Protein AF-W7UFN0-F1 (afdb_monomer_lite)

Organism: NCBI:txid1341157

Sequence (286 aa):
MKDNILENALSIIDKNIRLDHKEITRKIYAETNYCDQDYNKFLAVISSGDLTLKDYIRKRRLYLAADELINNPDKSIVDISSEFGYSEQTAFTRAIKREFNKTPTEIRKNQKPVPDVRKILENHLANKSRLDSILDRFESDNLSNTDWDYFETFIHATDEYGFDTSTCCLISELSERLSVPFAHLLERCFDMMIDYNQYSEDYMTEKLDFMEEAGIESEDELKKLCHHYDCKWYELSFGKVQMYRLGIDSPEELTKIWNYYNCKWIMGEPYPITKQMVQDYRKKTK

pLDDT: mean 75.27, std 15.94, range [35.56, 95.88]

Secondary structure (DSSP, 8-state):
-THHHHHHHHHHHHHTTTS-HHHHHHHHHHHH---HHHHHHHHHHHHTT---HHHHHHHHHHHHHHHHHHH-TTS-HHHHHHHTT-S-HHHHHHHHHHHHSS-HHHHHHH-PPPP-HHHHHHHHHHSTTTTHHHHHHHHHS---SSSHHHHHHHHHHHHTS---HHHHHHHHHHHHHHT--HHHHHHHHHHHHHHHHHHHHHHHHHHHHHHHHTT---HHHHHHHHHHTTS-GGG--HHHHHHHHHT---HHHHHHHHHHTT----TTSS-S--HHHHHHHHHH--

Radius of gyration: 34.81 Å; chains: 1; bounding box: 73×60×84 Å

InterPro domains:
  IPR009057 Homedomain-like superfamily [SSF46689] (61-112)
  IPR018060 AraC-like, DNA binding HTH domain [PF12833] (51-109)
  IPR018060 AraC-like, DNA binding HTH domain [PS01124] (7-110)
  IPR018060 AraC-like, DNA binding HTH domain [SM00342] (23-108)
  IPR018062 HTH domain AraC-type, conserved site [PS00041] (61-104)
  IPR050959 Multiple antibiotic resistance protein MarA-like [PTHR47504] (50-133)

Foldseek 3Di:
DVVCLVVVLVVLLLVCLQDDPVVSQVVSCVVRVDGQVRQQVVCCQLVVHPDGPVRLSLLQLLLVLLVCLLPVVVDDCCVSCVSSPHPDSVVNQVSNCVNQVDGSVRSNVVSDRTDHPVVVSVVSVVVPPSVVVVVCVVPVDPPDDDPVCLVVLLVCLCPPLVDDSVRLVVLVVVCVVVVHDSSVSSVVVSVVVVVVVVCVVVVVVVLVVLCVVLVPPDVVLLVVLCVLVVHDSVPDDSVSSVCVVLVHNDPVLVVVLCVVVVDDDDPPDPDPDHNVSSVVCVVVVD

Structure (mmCIF, N/CA/C/O backbone):
data_AF-W7UFN0-F1
#
_entry.id   AF-W7UFN0-F1
#
loop_
_atom_site.group_PDB
_atom_site.id
_atom_site.type_symbol
_atom_site.label_atom_id
_atom_site.label_alt_id
_atom_site.label_comp_id
_atom_site.label_asym_id
_atom_site.label_entity_id
_atom_site.label_seq_id
_atom_site.pdbx_PDB_ins_code
_atom_site.Cartn_x
_atom_site.Cartn_y
_atom_site.Cartn_z
_atom_site.occupancy
_atom_site.B_iso_or_equiv
_atom_site.auth_seq_id
_atom_site.auth_comp_id
_atom_site.auth_asym_id
_atom_site.auth_atom_id
_atom_site.pdbx_PDB_model_num
ATOM 1 N N . MET A 1 1 ? 2.341 16.138 26.009 1.00 36.12 1 MET A N 1
ATOM 2 C CA . MET A 1 1 ? 1.438 16.893 25.106 1.00 36.12 1 MET A CA 1
ATOM 3 C C . MET A 1 1 ? 1.254 16.140 23.786 1.00 36.12 1 MET A C 1
ATOM 5 O O . MET A 1 1 ? 0.116 15.980 23.375 1.00 36.12 1 MET A O 1
ATOM 9 N N . LYS A 1 2 ? 2.341 15.578 23.228 1.00 40.09 2 LYS A N 1
ATOM 10 C CA . LYS A 1 2 ? 2.432 14.657 22.071 1.00 40.09 2 LYS A CA 1
ATOM 11 C C . LYS A 1 2 ? 1.431 13.494 22.024 1.00 40.09 2 LYS A C 1
ATOM 13 O O . LYS A 1 2 ? 0.752 13.333 21.017 1.00 40.09 2 LYS A O 1
ATOM 18 N N . ASP A 1 3 ? 1.258 12.762 23.126 1.00 48.91 3 ASP A N 1
ATOM 19 C CA . ASP A 1 3 ? 0.268 11.672 23.210 1.00 48.91 3 ASP A CA 1
ATOM 20 C C . ASP A 1 3 ? -1.177 12.162 22.997 1.00 48.91 3 ASP A C 1
ATOM 22 O O . ASP A 1 3 ? -2.046 11.378 22.658 1.00 48.91 3 ASP A O 1
ATOM 26 N N . ASN A 1 4 ? -1.460 13.462 23.144 1.00 59.91 4 ASN A N 1
ATOM 27 C CA . ASN A 1 4 ? -2.822 13.993 23.143 1.00 59.91 4 ASN A CA 1
ATOM 28 C C . ASN A 1 4 ? -3.398 14.187 21.726 1.00 59.91 4 ASN A C 1
ATOM 30 O O . ASN A 1 4 ? -4.599 14.052 21.554 1.00 59.91 4 ASN A O 1
ATOM 34 N N . ILE A 1 5 ? -2.598 14.492 20.693 1.00 65.12 5 ILE A N 1
ATOM 35 C CA . ILE A 1 5 ? -3.142 14.848 19.359 1.00 65.12 5 ILE A CA 1
ATOM 36 C C . ILE A 1 5 ? -3.623 13.611 18.598 1.00 65.12 5 ILE A C 1
ATOM 38 O O . ILE A 1 5 ? -4.748 13.594 18.089 1.00 65.12 5 ILE A O 1
ATOM 42 N N . LEU A 1 6 ? -2.784 12.573 18.528 1.00 69.56 6 LEU A N 1
ATOM 43 C CA . LEU A 1 6 ? -3.167 11.319 17.891 1.00 69.56 6 LEU A CA 1
ATOM 44 C C . LEU A 1 6 ? -4.265 10.633 18.705 1.00 69.56 6 LEU A C 1
ATOM 46 O O . LEU A 1 6 ? -5.288 10.283 18.131 1.00 69.56 6 LEU A O 1
ATOM 50 N N . GLU A 1 7 ? -4.134 10.537 20.031 1.00 76.69 7 GLU A N 1
ATOM 51 C CA . GLU A 1 7 ? -5.192 9.975 20.883 1.00 76.69 7 GLU A CA 1
ATOM 52 C C . GLU A 1 7 ? -6.524 10.717 20.734 1.00 76.69 7 GLU A C 1
ATOM 54 O O . GLU A 1 7 ? -7.572 10.072 20.637 1.00 76.69 7 GLU A O 1
ATOM 59 N N . ASN A 1 8 ? -6.505 12.052 20.635 1.00 77.50 8 ASN A N 1
ATOM 60 C CA . ASN A 1 8 ? -7.713 12.830 20.364 1.00 77.50 8 ASN A CA 1
ATOM 61 C C . ASN A 1 8 ? -8.309 12.469 19.003 1.00 77.50 8 ASN A C 1
ATOM 63 O O . ASN A 1 8 ? -9.507 12.210 18.924 1.00 77.50 8 ASN A O 1
ATOM 67 N N . ALA A 1 9 ? -7.497 12.351 17.952 1.00 79.44 9 ALA A N 1
ATOM 68 C CA . ALA A 1 9 ? -7.975 11.935 16.635 1.00 79.44 9 ALA A CA 1
ATOM 69 C C . ALA A 1 9 ? -8.575 10.524 16.644 1.00 79.44 9 ALA A C 1
ATOM 71 O O . ALA A 1 9 ? -9.682 10.317 16.149 1.00 79.44 9 ALA A O 1
ATOM 72 N N . LEU A 1 10 ? -7.887 9.556 17.257 1.00 86.31 10 LEU A N 1
ATOM 73 C CA . LEU A 1 10 ? -8.374 8.181 17.389 1.00 86.31 10 LEU A CA 1
ATOM 74 C C . LEU A 1 10 ? -9.674 8.138 18.210 1.00 86.31 10 LEU A C 1
ATOM 76 O O . LEU A 1 10 ? -10.593 7.391 17.880 1.00 86.31 10 LEU A O 1
ATOM 80 N N . SER A 1 11 ? -9.787 8.971 19.248 1.00 88.56 11 SER A N 1
ATOM 81 C CA . SER A 1 11 ? -11.005 9.144 20.049 1.00 88.56 11 SER A CA 1
ATOM 82 C C . SER A 1 11 ? -12.157 9.745 19.235 1.00 88.56 11 SER A C 1
ATOM 84 O O . SER A 1 11 ? -13.289 9.267 19.326 1.00 88.56 11 SER A O 1
ATOM 86 N N . ILE A 1 12 ? -11.888 10.748 18.392 1.00 88.50 12 ILE A N 1
ATOM 87 C CA . ILE A 1 12 ? -12.877 11.330 17.472 1.00 88.50 12 ILE A CA 1
ATOM 88 C C . ILE A 1 12 ? -13.352 10.271 16.475 1.00 88.50 12 ILE A C 1
ATOM 90 O O . ILE A 1 12 ? -14.559 10.142 16.262 1.00 88.50 12 ILE A O 1
ATOM 94 N N . ILE A 1 13 ? -12.434 9.488 15.904 1.00 91.12 13 ILE A N 1
ATOM 95 C CA . ILE A 1 13 ? -12.763 8.393 14.984 1.00 91.12 13 ILE A CA 1
ATOM 96 C C . ILE A 1 13 ? -13.680 7.384 15.673 1.00 91.12 13 ILE A C 1
ATOM 98 O O . ILE A 1 13 ? -14.734 7.068 15.130 1.00 91.12 13 ILE A O 1
ATOM 102 N N . ASP A 1 14 ? -13.334 6.933 16.879 1.00 91.50 14 ASP A N 1
ATOM 103 C CA . ASP A 1 14 ? -14.127 5.944 17.615 1.00 91.50 14 ASP A CA 1
ATOM 104 C C . ASP A 1 14 ? -15.535 6.462 17.945 1.00 91.50 14 ASP A C 1
ATOM 106 O O . ASP A 1 14 ? -16.524 5.761 17.723 1.00 91.50 14 ASP A O 1
ATOM 110 N N . LYS A 1 15 ? -15.652 7.719 18.394 1.00 92.00 15 LYS A N 1
ATOM 111 C CA . LYS A 1 15 ? -16.947 8.356 18.695 1.00 92.00 15 LYS A CA 1
ATOM 112 C C . LYS A 1 15 ? -17.828 8.540 17.461 1.00 92.00 15 LYS A C 1
ATOM 114 O O . LYS A 1 15 ? -19.051 8.537 17.579 1.00 92.00 15 LYS A O 1
ATOM 119 N N . ASN A 1 16 ? -17.224 8.728 16.291 1.00 92.25 16 ASN A N 1
ATOM 120 C CA . ASN A 1 16 ? -17.926 9.063 15.053 1.00 92.25 16 ASN A CA 1
ATOM 121 C C . ASN A 1 16 ? -17.843 7.941 14.003 1.00 92.25 16 ASN A C 1
ATOM 123 O O . ASN A 1 16 ? -18.152 8.176 12.839 1.00 92.25 16 ASN A O 1
ATOM 127 N N . ILE A 1 17 ? -17.474 6.713 14.387 1.00 92.56 17 ILE A N 1
ATOM 128 C CA . ILE A 1 17 ? -17.130 5.627 13.448 1.00 92.56 17 ILE A CA 1
ATOM 129 C C . ILE A 1 17 ? -18.267 5.232 12.491 1.00 92.56 17 ILE A C 1
ATOM 131 O O . ILE A 1 17 ? -18.020 4.656 11.426 1.00 92.56 17 ILE A O 1
ATOM 135 N N . ARG A 1 18 ? -19.510 5.546 12.878 1.00 89.88 18 ARG A N 1
ATOM 136 C CA . ARG A 1 18 ? -20.746 5.300 12.121 1.00 89.88 18 ARG A CA 1
ATOM 137 C C . ARG A 1 18 ? -21.001 6.333 11.014 1.00 89.88 18 ARG A C 1
ATOM 139 O O . ARG A 1 18 ? -21.823 6.074 10.145 1.00 89.88 18 ARG A O 1
ATOM 146 N N . LEU A 1 19 ? -20.319 7.479 11.040 1.00 89.88 19 LEU A N 1
ATOM 147 C CA . LEU A 1 19 ? -20.428 8.519 10.012 1.00 89.88 19 LEU A CA 1
ATOM 148 C C . LEU A 1 19 ? -19.613 8.163 8.763 1.00 89.88 19 LEU A C 1
ATOM 150 O O . LEU A 1 19 ? -18.762 7.271 8.793 1.00 89.88 19 LEU A O 1
ATOM 154 N N . ASP A 1 20 ? -19.841 8.861 7.651 1.00 84.56 20 ASP A N 1
ATOM 155 C CA . ASP A 1 20 ? -18.982 8.701 6.475 1.00 84.56 20 ASP A CA 1
ATOM 156 C C . ASP A 1 20 ? -17.560 9.213 6.755 1.00 84.56 20 ASP A C 1
ATOM 158 O O . ASP A 1 20 ? -17.344 10.105 7.579 1.00 84.56 20 ASP A O 1
ATOM 162 N N . HIS A 1 21 ? -16.583 8.669 6.028 1.00 81.75 21 HIS A N 1
ATOM 163 C CA . HIS A 1 21 ? -15.187 9.084 6.108 1.00 81.75 21 HIS A CA 1
ATOM 164 C C . HIS A 1 21 ? -15.050 10.609 6.022 1.00 81.75 21 HIS A C 1
ATOM 166 O O . HIS A 1 21 ? -14.425 11.197 6.895 1.00 81.75 21 HIS A O 1
ATOM 172 N N . LYS A 1 22 ? -15.722 11.265 5.063 1.00 79.25 22 LYS A N 1
ATOM 173 C CA . LYS A 1 22 ? -15.644 12.727 4.884 1.00 79.25 22 LYS A CA 1
ATOM 174 C C . LYS A 1 22 ? -16.141 13.536 6.085 1.00 79.25 22 LYS A C 1
ATOM 176 O O . LYS A 1 22 ? -15.731 14.677 6.281 1.00 79.25 22 LYS A O 1
ATOM 181 N N . GLU A 1 23 ? -17.079 13.001 6.856 1.00 83.19 23 GLU A N 1
ATOM 182 C CA . GLU A 1 23 ? -17.608 13.688 8.037 1.00 83.19 23 GLU A CA 1
ATOM 183 C C . GLU A 1 23 ? -16.694 13.501 9.242 1.00 83.19 23 GLU A C 1
ATOM 185 O O . GLU A 1 23 ? -16.465 14.449 9.995 1.00 83.19 23 GLU A O 1
ATOM 190 N N . ILE A 1 24 ? -16.136 12.296 9.394 1.00 86.12 24 ILE A N 1
ATOM 191 C CA . ILE A 1 24 ? -15.126 12.000 10.413 1.00 86.12 24 ILE A CA 1
ATOM 192 C C . ILE A 1 24 ? -13.924 12.925 10.214 1.00 86.12 24 ILE A C 1
ATOM 194 O O . ILE A 1 24 ? -13.480 13.566 11.162 1.00 86.12 24 ILE A O 1
ATOM 198 N N . THR A 1 25 ? -13.450 13.061 8.980 1.00 77.75 25 THR A N 1
ATOM 199 C CA . THR A 1 25 ? -12.272 13.867 8.660 1.00 77.75 25 THR A CA 1
ATOM 200 C C . THR A 1 25 ? -12.490 15.360 8.877 1.00 77.75 25 THR A C 1
ATOM 202 O O . THR A 1 25 ? -11.653 16.030 9.476 1.00 77.75 25 THR A O 1
ATOM 205 N N . ARG A 1 26 ? -13.671 15.881 8.523 1.00 76.88 26 ARG A N 1
ATOM 206 C CA . ARG A 1 26 ? -14.066 17.260 8.864 1.00 76.88 26 ARG A CA 1
ATOM 207 C C . ARG A 1 26 ? -14.080 17.524 10.369 1.00 76.88 26 ARG A C 1
ATOM 209 O O . ARG A 1 26 ? -13.680 18.603 10.791 1.00 76.88 26 ARG A O 1
ATOM 216 N N . LYS A 1 27 ? -14.555 16.569 11.173 1.00 82.88 27 LYS A N 1
ATOM 217 C CA . LYS A 1 27 ? -14.577 16.692 12.641 1.00 82.88 27 LYS A CA 1
ATOM 218 C C . LYS A 1 27 ? -13.176 16.658 13.233 1.00 82.88 27 LYS A C 1
ATOM 220 O O . LYS A 1 27 ? -12.878 17.471 14.097 1.00 82.88 27 LYS A O 1
ATOM 225 N N . ILE A 1 28 ? -12.328 15.761 12.733 1.00 79.06 28 ILE A N 1
ATOM 226 C CA . ILE A 1 28 ? -10.913 15.714 13.103 1.00 79.06 28 ILE A CA 1
ATOM 227 C C . ILE A 1 28 ? -10.272 17.078 12.826 1.00 79.06 28 ILE A C 1
ATOM 229 O O . ILE A 1 28 ? -9.746 17.687 13.749 1.00 79.06 28 ILE A O 1
ATOM 233 N N . TYR A 1 29 ? -10.421 17.607 11.608 1.00 71.06 29 TYR A N 1
ATOM 234 C CA . TYR A 1 29 ? -9.881 18.918 11.247 1.00 71.06 29 TYR A CA 1
ATOM 235 C C . TYR A 1 29 ? -10.396 20.044 12.153 1.00 71.06 29 TYR A C 1
ATOM 237 O O . TYR A 1 29 ? -9.617 20.874 12.604 1.00 71.06 29 TYR A O 1
ATOM 245 N N . ALA A 1 30 ? -11.692 20.061 12.471 1.00 71.88 30 ALA A N 1
ATOM 246 C CA . ALA A 1 30 ? -12.272 21.090 13.332 1.00 71.88 30 ALA A CA 1
ATOM 247 C C . ALA A 1 30 ? -11.735 21.066 14.778 1.00 71.88 30 ALA A C 1
ATOM 249 O O . ALA A 1 30 ? -11.683 22.115 15.416 1.00 71.88 30 ALA A O 1
ATOM 250 N N . GLU A 1 31 ? -11.361 19.895 15.302 1.00 75.25 31 GLU A N 1
ATOM 251 C CA . GLU A 1 31 ? -10.897 19.738 16.689 1.00 75.25 31 GLU A CA 1
ATOM 252 C C . GLU A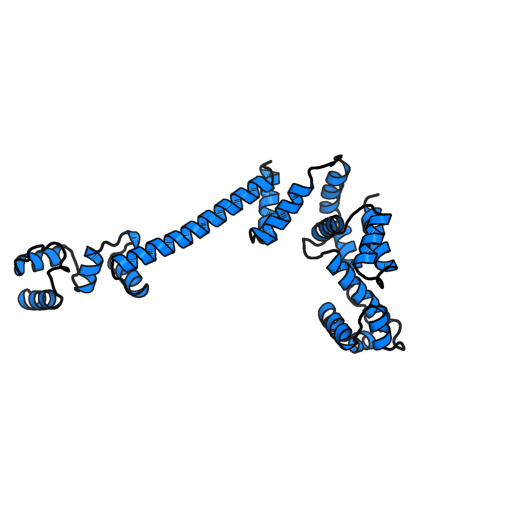 1 31 ? -9.371 19.759 16.828 1.00 75.25 31 GLU A C 1
ATOM 254 O O . GLU A 1 31 ? -8.857 20.199 17.856 1.00 75.25 31 GLU A O 1
ATOM 259 N N . THR A 1 32 ? -8.637 19.287 15.818 1.00 68.50 32 THR A N 1
ATOM 260 C CA . THR A 1 32 ? -7.175 19.146 15.882 1.00 68.50 32 THR A CA 1
ATOM 261 C C . THR A 1 32 ? -6.434 20.110 14.962 1.00 68.50 32 THR A C 1
ATOM 263 O O . THR A 1 32 ? -5.238 20.306 15.148 1.00 68.50 32 THR A O 1
ATOM 266 N N . ASN A 1 33 ? -7.130 20.748 14.013 1.00 62.50 33 ASN A N 1
ATOM 267 C CA . ASN A 1 33 ? -6.572 21.613 12.969 1.00 62.50 33 ASN A CA 1
ATOM 268 C C . ASN A 1 33 ? -5.612 20.896 11.993 1.00 62.50 33 ASN A C 1
ATOM 270 O O . ASN A 1 33 ? -4.878 21.553 11.258 1.00 62.50 33 ASN A O 1
ATOM 274 N N . TYR A 1 34 ? -5.646 19.558 11.959 1.00 62.31 34 TYR A N 1
ATOM 275 C CA . TYR A 1 34 ? -4.872 18.715 11.041 1.00 62.31 34 TYR A CA 1
ATOM 276 C C . TYR A 1 34 ? -5.782 18.069 9.997 1.00 62.31 34 TYR A C 1
ATOM 278 O O . TYR A 1 34 ? -6.891 17.627 10.310 1.00 62.31 34 TYR A O 1
ATOM 286 N N . CYS A 1 35 ? -5.325 18.018 8.747 1.00 61.03 35 CYS A N 1
ATOM 287 C CA . CYS A 1 35 ? -6.093 17.452 7.642 1.00 61.03 35 CYS A CA 1
ATOM 288 C C . CYS A 1 35 ? -5.799 15.955 7.433 1.00 61.03 35 CYS A C 1
ATOM 290 O O . CYS A 1 35 ? -4.908 15.375 8.055 1.00 61.03 35 CYS A O 1
ATOM 292 N N . ASP A 1 36 ? -6.536 15.316 6.521 1.00 61.53 36 ASP A N 1
ATOM 293 C CA . ASP A 1 36 ? -6.380 13.886 6.210 1.00 61.53 36 ASP A CA 1
ATOM 294 C C . ASP A 1 36 ? -4.968 13.514 5.790 1.00 61.53 36 ASP A C 1
ATOM 296 O O . ASP A 1 36 ? -4.475 12.440 6.136 1.00 61.53 36 ASP A O 1
ATOM 300 N N . GLN A 1 37 ? -4.308 14.410 5.060 1.00 56.22 37 GLN A N 1
ATOM 301 C CA . GLN A 1 37 ? -2.949 14.175 4.611 1.00 56.22 37 GLN A CA 1
ATOM 302 C C . GLN A 1 37 ? -1.967 14.202 5.787 1.00 56.22 37 GLN A C 1
ATOM 304 O O . GLN A 1 37 ? -1.078 13.359 5.837 1.00 56.22 37 GLN A O 1
ATOM 309 N N . ASP A 1 38 ? -2.163 15.082 6.772 1.00 59.69 38 ASP A N 1
ATOM 310 C CA . ASP A 1 38 ? -1.321 15.127 7.972 1.00 59.69 38 ASP A CA 1
ATOM 311 C C . ASP A 1 38 ? -1.443 13.830 8.779 1.00 59.69 38 ASP A C 1
ATOM 313 O O . ASP A 1 38 ? -0.440 13.229 9.158 1.00 59.69 38 ASP A O 1
ATOM 317 N N . TYR A 1 39 ? -2.661 13.317 8.961 1.00 63.75 39 TYR A N 1
ATOM 318 C CA . TYR A 1 39 ? -2.869 12.029 9.629 1.00 63.75 39 TYR A CA 1
ATOM 319 C C . TYR A 1 39 ? -2.351 10.835 8.835 1.00 63.75 39 TYR A C 1
ATOM 321 O O . TYR A 1 39 ? -1.840 9.894 9.440 1.00 63.75 39 TYR A O 1
ATOM 329 N N . ASN A 1 40 ? -2.443 10.860 7.504 1.00 64.88 40 ASN A N 1
ATOM 330 C CA . ASN A 1 40 ? -1.814 9.838 6.671 1.00 64.88 40 ASN A CA 1
ATOM 331 C C . ASN A 1 40 ? -0.297 9.806 6.894 1.00 64.88 40 ASN A C 1
ATOM 333 O O . ASN A 1 40 ? 0.250 8.717 7.036 1.00 64.88 40 ASN A O 1
ATOM 337 N N . LYS A 1 41 ? 0.368 10.966 7.012 1.00 59.16 41 LYS A N 1
ATOM 338 C CA . LYS A 1 41 ? 1.803 11.027 7.346 1.00 59.16 41 LYS A CA 1
ATOM 339 C C . LYS A 1 41 ? 2.089 10.418 8.712 1.00 59.16 41 LYS A C 1
ATOM 341 O O . LYS A 1 41 ? 2.966 9.565 8.822 1.00 59.16 41 LYS A O 1
ATOM 346 N N . PHE A 1 42 ? 1.339 10.814 9.745 1.00 63.94 42 PHE A N 1
ATOM 347 C CA . PHE A 1 42 ? 1.521 10.270 11.095 1.00 63.94 42 PHE A CA 1
ATOM 348 C C . PHE A 1 42 ? 1.351 8.748 11.112 1.00 63.94 42 PHE A C 1
ATOM 350 O O . PHE A 1 42 ? 2.203 8.031 11.636 1.00 63.94 42 PHE A O 1
ATOM 357 N N . LEU A 1 43 ? 0.279 8.240 10.502 1.00 64.62 43 LEU A N 1
ATOM 358 C CA . LEU A 1 43 ? 0.002 6.808 10.451 1.00 64.62 43 LEU A CA 1
ATOM 359 C C . LEU A 1 43 ? 1.042 6.053 9.624 1.00 64.62 43 LEU A C 1
ATOM 361 O O . LEU A 1 43 ? 1.466 4.987 10.062 1.00 64.62 43 LEU A O 1
ATOM 365 N N . ALA A 1 44 ? 1.513 6.601 8.503 1.00 61.12 44 ALA A N 1
ATOM 366 C CA . ALA A 1 44 ? 2.580 6.001 7.708 1.00 61.12 44 ALA A CA 1
ATOM 367 C C . ALA A 1 44 ? 3.884 5.883 8.513 1.00 61.12 44 ALA A C 1
ATOM 369 O O . ALA A 1 44 ? 4.495 4.820 8.530 1.00 61.12 44 ALA A O 1
ATOM 370 N N . VAL A 1 45 ? 4.274 6.918 9.262 1.00 54.06 45 VAL A N 1
ATOM 371 C CA . VAL A 1 45 ? 5.474 6.870 10.117 1.00 54.06 45 VAL A CA 1
ATOM 372 C C . VAL A 1 45 ? 5.350 5.795 11.203 1.00 54.06 45 VAL A C 1
ATOM 374 O O . VAL A 1 45 ? 6.292 5.038 11.433 1.00 54.06 45 VAL A O 1
ATOM 377 N N . ILE A 1 46 ? 4.190 5.691 11.856 1.00 59.34 46 ILE A N 1
ATOM 378 C CA . ILE A 1 46 ? 3.980 4.750 12.971 1.00 59.34 46 ILE A CA 1
ATOM 379 C C . ILE A 1 46 ? 3.831 3.304 12.472 1.00 59.34 46 ILE A C 1
ATOM 381 O O . ILE A 1 46 ? 4.289 2.368 13.124 1.00 59.34 46 ILE A O 1
ATOM 385 N N . SER A 1 47 ? 3.196 3.116 11.316 1.00 58.59 47 SER A N 1
ATOM 386 C CA . SER A 1 47 ? 2.919 1.803 10.719 1.00 58.59 47 SER A CA 1
ATOM 387 C C . SER A 1 47 ? 3.948 1.364 9.678 1.00 58.59 47 SER A C 1
ATOM 389 O O . SER A 1 47 ? 3.742 0.352 9.024 1.00 58.59 47 SER A O 1
ATOM 391 N N . SER A 1 48 ? 5.051 2.102 9.511 1.00 54.47 48 SER A N 1
ATOM 392 C CA . SER A 1 48 ? 6.052 1.845 8.460 1.00 54.47 48 SER A CA 1
ATOM 393 C C . SER A 1 48 ? 5.473 1.845 7.032 1.00 54.47 48 SER A C 1
ATOM 395 O O . SER A 1 48 ? 5.957 1.126 6.167 1.00 54.47 48 SER A O 1
ATOM 397 N N . GLY A 1 49 ? 4.447 2.665 6.785 1.00 53.78 49 GLY A N 1
ATOM 398 C CA . GLY A 1 49 ? 3.801 2.850 5.480 1.00 53.78 49 GLY A CA 1
ATOM 399 C C . GLY A 1 49 ? 2.561 1.985 5.240 1.00 53.78 49 GLY A C 1
ATOM 400 O O . GLY A 1 49 ? 1.837 2.222 4.278 1.00 53.78 49 GLY A O 1
ATOM 401 N N . ASP A 1 50 ? 2.256 1.038 6.128 1.00 56.75 50 ASP A N 1
ATOM 402 C CA . ASP A 1 50 ? 1.200 0.040 5.906 1.00 56.75 50 ASP A CA 1
ATOM 403 C C . ASP A 1 50 ? -0.233 0.561 6.123 1.00 56.75 50 ASP A C 1
ATOM 405 O O . ASP A 1 50 ? -1.210 -0.162 5.879 1.00 56.75 50 ASP A O 1
ATOM 409 N N . LEU A 1 51 ? -0.397 1.783 6.642 1.00 69.44 51 LEU A N 1
ATOM 410 C CA . LEU A 1 51 ? -1.693 2.277 7.095 1.00 69.44 51 LEU A CA 1
ATOM 411 C C . LEU A 1 51 ? -1.954 3.741 6.738 1.00 69.44 51 LEU A C 1
ATOM 413 O O . LEU A 1 51 ? -1.298 4.653 7.234 1.00 69.44 51 LEU A O 1
ATOM 417 N N . THR A 1 52 ? -3.016 3.962 5.961 1.00 79.50 52 THR A N 1
ATOM 418 C CA . THR A 1 52 ? -3.619 5.286 5.755 1.00 79.50 52 THR A CA 1
ATOM 419 C C . THR A 1 52 ? -4.723 5.558 6.785 1.00 79.50 52 THR A C 1
ATOM 421 O O . THR A 1 52 ? -5.270 4.635 7.392 1.00 79.50 52 THR A O 1
ATOM 424 N N . LEU A 1 53 ? -5.138 6.816 6.950 1.00 79.62 53 LEU A N 1
ATOM 425 C CA . LEU A 1 53 ? -6.287 7.214 7.770 1.00 79.62 53 LEU A CA 1
ATOM 426 C C . LEU A 1 53 ? -7.575 6.537 7.297 1.00 79.62 53 LEU A C 1
ATOM 428 O O . LEU A 1 53 ? -8.379 6.069 8.106 1.00 79.62 53 LEU A O 1
ATOM 432 N N . LYS A 1 54 ? -7.768 6.448 5.979 1.00 82.94 54 LYS A N 1
ATOM 433 C CA . LYS A 1 54 ? -8.922 5.766 5.389 1.00 82.94 54 LYS A CA 1
ATOM 434 C C . LYS A 1 54 ? -8.913 4.276 5.728 1.00 82.94 54 LYS A C 1
ATOM 436 O O . LYS A 1 54 ? -9.954 3.731 6.105 1.00 82.94 54 LYS A O 1
ATOM 441 N N . ASP A 1 55 ? -7.751 3.631 5.641 1.00 84.94 55 ASP A N 1
ATOM 442 C CA . ASP A 1 55 ? -7.597 2.230 6.025 1.00 84.94 55 ASP A CA 1
ATOM 443 C C . ASP A 1 55 ? -7.802 2.026 7.518 1.00 84.94 55 ASP A C 1
ATOM 445 O O . ASP A 1 55 ? -8.534 1.116 7.904 1.00 84.94 55 ASP A O 1
ATOM 449 N N . TYR A 1 56 ? -7.242 2.898 8.356 1.00 89.31 56 TYR A N 1
ATOM 450 C CA . TYR A 1 56 ? -7.439 2.856 9.799 1.00 89.31 56 TYR A CA 1
ATOM 451 C C . TYR A 1 56 ? -8.927 2.946 10.158 1.00 89.31 56 TYR A C 1
ATOM 453 O O . TYR A 1 56 ? -9.436 2.068 10.853 1.00 89.31 56 TYR A O 1
ATOM 461 N N . ILE A 1 57 ? -9.659 3.932 9.624 1.00 90.62 57 ILE A N 1
ATOM 462 C CA . ILE A 1 57 ? -11.104 4.093 9.864 1.00 90.62 57 ILE A CA 1
ATOM 463 C C . ILE A 1 57 ? -11.870 2.841 9.417 1.00 90.62 57 ILE A C 1
ATOM 465 O O . ILE A 1 57 ?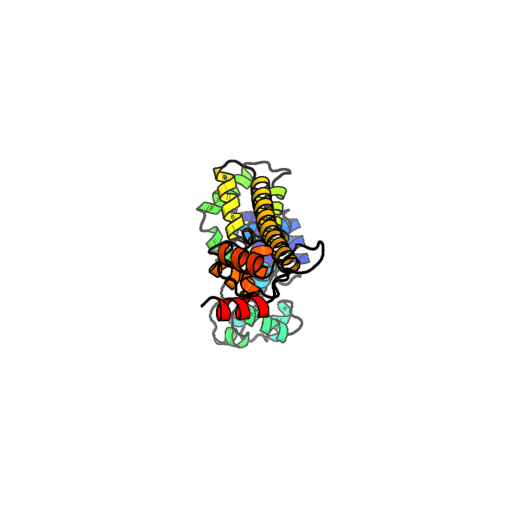 -12.708 2.326 10.160 1.00 90.62 57 ILE A O 1
ATOM 469 N N . ARG A 1 58 ? -11.565 2.304 8.229 1.00 92.12 58 ARG A N 1
ATOM 470 C CA . ARG A 1 58 ? -12.198 1.079 7.714 1.00 92.12 58 ARG A CA 1
ATOM 471 C C . ARG A 1 58 ? -11.943 -0.118 8.634 1.00 92.12 58 ARG A C 1
ATOM 473 O O . ARG A 1 58 ? -12.881 -0.846 8.964 1.00 92.12 58 ARG A O 1
ATOM 480 N N . LYS A 1 59 ? -10.691 -0.335 9.043 1.00 92.94 59 LYS A N 1
ATOM 481 C CA . LYS A 1 59 ? -10.294 -1.438 9.930 1.00 92.94 59 LYS A CA 1
ATOM 482 C C . LYS A 1 59 ? -10.922 -1.297 11.312 1.00 92.94 59 LYS A C 1
ATOM 484 O O . LYS A 1 59 ? -11.460 -2.267 11.839 1.00 92.94 59 LYS A O 1
ATOM 489 N N . ARG A 1 60 ? -10.934 -0.083 11.867 1.00 94.62 60 ARG A N 1
ATOM 490 C CA . ARG A 1 60 ? -11.527 0.212 13.175 1.00 94.62 60 ARG A CA 1
ATOM 491 C C . ARG A 1 60 ? -13.039 -0.003 13.179 1.00 94.62 60 ARG A C 1
ATOM 493 O O . ARG A 1 60 ? -13.571 -0.601 14.110 1.00 94.62 60 ARG A O 1
ATOM 500 N N . ARG A 1 61 ? -13.724 0.383 12.099 1.00 95.00 61 ARG A N 1
ATOM 501 C CA . ARG A 1 61 ? -15.153 0.109 11.889 1.00 95.00 61 ARG A CA 1
ATOM 502 C C . ARG A 1 61 ? -15.457 -1.388 11.880 1.00 95.00 61 ARG A C 1
ATOM 504 O O . ARG A 1 61 ? -16.387 -1.825 12.550 1.00 95.00 61 ARG A O 1
ATOM 511 N N . LEU A 1 62 ? -14.668 -2.173 11.145 1.00 95.44 62 LEU A N 1
ATOM 512 C CA . LEU A 1 62 ? -14.823 -3.630 11.096 1.00 95.44 62 LEU A CA 1
ATOM 513 C C . LEU A 1 62 ? -14.530 -4.289 12.445 1.00 95.44 62 LEU A C 1
ATOM 515 O O . LEU A 1 62 ? -15.239 -5.220 12.819 1.00 95.44 62 LEU A O 1
ATOM 519 N N . TYR A 1 63 ? -13.532 -3.794 13.179 1.00 95.88 63 TYR A N 1
ATOM 520 C CA . TYR A 1 63 ? -13.234 -4.244 14.537 1.00 95.88 63 TYR A CA 1
ATOM 521 C C . TYR A 1 63 ? -14.424 -4.035 15.478 1.00 95.88 63 TYR A C 1
ATOM 523 O O . TYR A 1 63 ? -14.864 -4.991 16.107 1.00 95.88 63 TYR A O 1
ATOM 531 N N . LEU A 1 64 ? -15.003 -2.831 15.523 1.00 95.38 64 LEU A N 1
ATOM 532 C CA . LEU A 1 64 ? -16.154 -2.546 16.388 1.00 95.38 64 LEU A CA 1
ATOM 533 C C . LEU A 1 64 ? -17.405 -3.334 15.975 1.00 95.38 64 LEU A C 1
ATOM 535 O O . LEU A 1 64 ? -18.156 -3.789 16.832 1.00 95.38 64 LEU A O 1
ATOM 539 N N . ALA A 1 65 ? -17.606 -3.566 14.676 1.00 95.38 65 ALA A N 1
ATOM 540 C CA . ALA A 1 65 ? -18.677 -4.441 14.208 1.00 95.38 65 ALA A CA 1
ATOM 541 C C . ALA A 1 65 ? -18.461 -5.904 14.631 1.00 95.38 65 ALA A C 1
ATOM 543 O O . ALA A 1 65 ? -19.414 -6.601 14.973 1.00 95.38 65 ALA A O 1
ATOM 544 N N . ALA A 1 66 ? -17.215 -6.384 14.616 1.00 95.62 66 ALA A N 1
ATOM 545 C CA . ALA A 1 66 ? -16.866 -7.715 15.099 1.00 95.62 66 ALA A CA 1
ATOM 546 C C . ALA A 1 66 ? -17.006 -7.843 16.623 1.00 95.62 66 ALA A C 1
ATOM 548 O O . ALA A 1 66 ? -17.463 -8.881 17.095 1.00 95.62 66 ALA A O 1
ATOM 549 N N . ASP A 1 67 ? -16.672 -6.797 17.375 1.00 94.75 67 ASP A N 1
ATOM 550 C CA . ASP A 1 67 ? -16.899 -6.727 18.819 1.00 94.75 67 ASP A CA 1
ATOM 551 C C . ASP A 1 67 ? -18.400 -6.789 19.151 1.00 94.75 67 ASP A C 1
ATOM 553 O O . ASP A 1 67 ? -18.825 -7.605 19.969 1.00 94.75 67 ASP A O 1
ATOM 557 N N . GLU A 1 68 ? -19.232 -6.052 18.410 1.00 95.12 68 GLU A N 1
ATOM 558 C CA . GLU A 1 68 ? -20.695 -6.114 18.522 1.00 95.12 68 GLU A CA 1
ATOM 559 C C . GLU A 1 68 ? -21.235 -7.526 18.225 1.00 95.12 68 GLU A C 1
ATOM 561 O O . GLU A 1 68 ? -22.126 -8.016 18.916 1.00 95.12 68 GLU A O 1
ATOM 566 N N . LEU A 1 69 ? -20.669 -8.229 17.234 1.00 95.00 69 LEU A N 1
ATOM 567 C CA . LEU A 1 69 ? -21.035 -9.620 16.932 1.00 95.00 69 LEU A CA 1
ATOM 568 C C . LEU A 1 69 ? -20.725 -10.590 18.080 1.00 95.00 69 LEU A C 1
ATOM 570 O O . LEU A 1 69 ? -21.415 -11.605 18.192 1.00 95.00 69 LEU A O 1
ATOM 574 N N . ILE A 1 70 ? -19.683 -10.320 18.870 1.00 94.12 70 ILE A N 1
ATOM 575 C CA . ILE A 1 70 ? -19.251 -11.151 20.001 1.00 94.12 70 ILE A CA 1
ATOM 576 C C . ILE A 1 70 ? -20.095 -10.844 21.239 1.00 94.12 70 ILE A C 1
ATOM 578 O O . ILE A 1 70 ? -20.587 -11.768 21.886 1.00 94.12 70 ILE A O 1
ATOM 582 N N . ASN A 1 71 ? -20.266 -9.558 21.547 1.00 93.31 71 ASN A N 1
ATOM 583 C CA . ASN A 1 71 ? -20.857 -9.094 22.800 1.00 93.31 71 ASN A CA 1
ATOM 584 C C . ASN A 1 71 ? -22.391 -9.048 22.761 1.00 93.31 71 ASN A C 1
ATOM 586 O O . ASN A 1 71 ? -23.026 -9.170 23.805 1.00 93.31 71 ASN A O 1
ATOM 590 N N . ASN A 1 72 ? -22.990 -8.936 21.571 1.00 93.12 72 ASN A N 1
ATOM 591 C CA . ASN A 1 72 ? -24.440 -8.876 21.374 1.00 93.12 72 ASN A CA 1
ATOM 592 C C . ASN A 1 72 ? -24.925 -10.024 20.460 1.00 93.12 72 ASN A C 1
ATOM 594 O O . ASN A 1 72 ? -25.368 -9.785 19.331 1.00 93.12 72 ASN A O 1
ATOM 598 N N . PRO A 1 73 ? -24.850 -11.294 20.912 1.00 87.06 73 PRO A N 1
ATOM 599 C CA . PRO A 1 73 ? -25.122 -12.465 20.071 1.00 87.06 73 PRO A CA 1
ATOM 600 C C . PRO A 1 73 ? -26.573 -12.549 19.570 1.00 87.06 73 PRO A C 1
ATOM 602 O O . PRO A 1 73 ? -26.811 -13.144 18.513 1.00 87.06 73 PRO A O 1
ATOM 605 N N . ASP A 1 74 ? -27.514 -11.928 20.287 1.00 91.75 74 ASP A N 1
ATOM 606 C CA . ASP A 1 74 ? -28.945 -11.907 19.960 1.00 91.75 74 ASP A CA 1
ATOM 607 C C . ASP A 1 74 ? -29.296 -10.901 18.854 1.00 91.75 74 ASP A C 1
ATOM 609 O O . ASP A 1 74 ? -30.323 -11.030 18.186 1.00 91.75 74 ASP A O 1
ATOM 613 N N . LYS A 1 75 ? -28.433 -9.908 18.610 1.00 94.88 75 LYS A N 1
ATOM 614 C CA . LYS A 1 75 ? -28.655 -8.893 17.577 1.00 94.88 75 LYS A CA 1
ATOM 615 C C . LYS A 1 75 ? -28.452 -9.499 16.191 1.00 94.88 75 LYS A C 1
ATOM 617 O O . LYS A 1 75 ? -27.523 -10.288 15.965 1.00 94.88 75 LYS A O 1
ATOM 622 N N . SER A 1 76 ? -29.313 -9.168 15.231 1.00 95.31 76 SER A N 1
ATOM 623 C CA . SER A 1 76 ? -29.199 -9.763 13.900 1.00 95.31 76 SER A CA 1
ATOM 624 C C . SER A 1 76 ? -27.927 -9.273 13.192 1.00 95.31 76 SER A C 1
ATOM 626 O O . SER A 1 76 ? -27.466 -8.148 13.389 1.00 95.31 76 SER A O 1
ATOM 628 N N . ILE A 1 77 ? -27.317 -10.133 12.369 1.00 94.81 77 ILE A N 1
ATOM 629 C CA . ILE A 1 77 ? -26.123 -9.756 11.588 1.00 94.81 77 ILE A CA 1
ATOM 630 C C . ILE A 1 77 ? -26.469 -8.633 10.593 1.00 94.81 77 ILE A C 1
ATOM 632 O O . ILE A 1 77 ? -25.610 -7.811 10.283 1.00 94.81 77 ILE A O 1
ATOM 636 N N . VAL A 1 78 ? -27.720 -8.588 10.120 1.00 95.00 78 VAL A N 1
ATOM 637 C CA . VAL A 1 78 ? -28.226 -7.540 9.224 1.00 95.00 78 VAL A CA 1
ATOM 638 C C . VAL A 1 78 ? -28.225 -6.190 9.938 1.00 95.00 78 VAL A C 1
ATOM 640 O O . VAL A 1 78 ? -27.604 -5.259 9.435 1.00 95.00 78 VAL A O 1
ATOM 643 N N . ASP A 1 79 ? -28.800 -6.107 11.140 1.00 95.00 79 ASP A N 1
ATOM 644 C CA . ASP A 1 79 ? -28.862 -4.852 11.905 1.00 95.00 79 ASP A CA 1
ATOM 645 C C . ASP A 1 79 ? -27.462 -4.319 12.216 1.00 95.00 79 ASP A C 1
ATOM 647 O O . ASP A 1 79 ? -27.177 -3.141 12.007 1.00 95.00 79 ASP A O 1
ATOM 651 N N . ILE A 1 80 ? -26.551 -5.205 12.638 1.00 95.50 80 ILE A N 1
ATOM 652 C CA . ILE A 1 80 ? -25.147 -4.840 12.867 1.00 95.50 80 ILE A CA 1
ATOM 653 C C . ILE A 1 80 ? -24.525 -4.319 11.569 1.00 95.50 80 ILE A C 1
ATOM 655 O O . ILE A 1 80 ? -23.894 -3.267 11.569 1.00 95.50 80 ILE A O 1
ATOM 659 N N . SER A 1 81 ? -24.722 -5.003 10.439 1.00 94.62 81 SER A N 1
ATOM 660 C CA . SER A 1 81 ? -24.156 -4.547 9.167 1.00 94.62 81 SER A CA 1
ATOM 661 C C . SER A 1 81 ? -24.639 -3.143 8.781 1.00 94.62 81 SER A C 1
ATOM 663 O O . SER A 1 81 ? -23.821 -2.300 8.403 1.00 94.62 81 SER A O 1
ATOM 665 N N . SER A 1 82 ? -25.930 -2.858 8.964 1.00 92.94 82 SER A N 1
ATOM 666 C CA . SER A 1 82 ? -26.523 -1.557 8.655 1.00 92.94 82 SER A CA 1
ATOM 667 C C . SER A 1 82 ? -26.040 -0.453 9.597 1.00 92.94 82 SER A C 1
ATOM 669 O O . SER A 1 82 ? -25.719 0.639 9.132 1.00 92.94 82 SER A O 1
ATOM 671 N N . GLU A 1 83 ? -25.894 -0.728 10.897 1.00 93.50 83 GLU A N 1
ATOM 672 C CA . GLU A 1 83 ? -25.354 0.238 11.869 1.00 93.50 83 GLU A CA 1
ATOM 673 C C . GLU A 1 83 ? -23.911 0.662 11.578 1.00 93.50 83 GLU A C 1
ATOM 675 O O . GLU A 1 83 ? -23.512 1.780 11.909 1.00 93.50 83 GLU A O 1
ATOM 680 N N . PHE A 1 84 ? -23.134 -0.217 10.945 1.00 93.19 84 PHE A N 1
ATOM 681 C CA . PHE A 1 84 ? -21.766 0.062 10.516 1.00 93.19 84 PHE A CA 1
ATOM 682 C C . PHE A 1 84 ? -21.679 0.463 9.033 1.00 93.19 84 PHE A C 1
ATOM 684 O O . PHE A 1 84 ? -20.610 0.393 8.430 1.00 93.19 84 PHE A O 1
ATOM 691 N N . GLY A 1 85 ? -22.784 0.927 8.441 1.00 89.06 85 GLY A N 1
ATOM 692 C CA . GLY A 1 85 ? -22.789 1.584 7.132 1.00 89.06 85 GLY A CA 1
ATOM 693 C C . GLY A 1 85 ? -22.700 0.643 5.929 1.00 89.06 85 GLY A C 1
ATOM 694 O O . GLY A 1 85 ? -22.329 1.085 4.842 1.00 89.06 85 GLY A O 1
ATOM 695 N N . TYR A 1 86 ? -23.026 -0.642 6.093 1.00 90.81 86 TYR A N 1
ATOM 696 C CA . TYR A 1 86 ? -23.165 -1.575 4.976 1.00 90.81 86 TYR A CA 1
ATOM 697 C C . TYR A 1 86 ? -24.634 -1.682 4.566 1.00 90.81 86 TYR A C 1
ATOM 699 O O . TYR A 1 86 ? -25.485 -2.069 5.363 1.00 90.81 86 TYR A O 1
ATOM 707 N N . SER A 1 87 ? -24.922 -1.375 3.301 1.00 87.75 87 SER A N 1
ATOM 708 C CA . SER A 1 87 ? -26.264 -1.523 2.726 1.00 87.75 87 SER A CA 1
ATOM 709 C C . SER A 1 87 ? -26.693 -2.985 2.597 1.00 87.75 87 SER A C 1
ATOM 711 O O . SER A 1 87 ? -27.874 -3.289 2.686 1.00 87.75 87 SER A O 1
ATOM 713 N N . GLU A 1 88 ? -25.727 -3.886 2.403 1.00 91.38 88 GLU A N 1
ATOM 714 C CA . GLU A 1 88 ? -25.955 -5.305 2.145 1.00 91.38 88 GLU A CA 1
ATOM 715 C C . GLU A 1 88 ? -25.155 -6.182 3.114 1.00 91.38 88 GLU A C 1
ATOM 717 O O . GLU A 1 88 ? -23.928 -6.058 3.234 1.00 91.38 88 GLU A O 1
ATOM 722 N N . GLN A 1 89 ? -25.822 -7.165 3.727 1.00 93.12 89 GLN A N 1
ATOM 723 C CA . GLN A 1 89 ? -25.184 -8.131 4.631 1.00 93.12 89 GLN A CA 1
ATOM 724 C C . GLN A 1 89 ? -24.059 -8.922 3.933 1.00 93.12 89 GLN A C 1
ATOM 726 O O . GLN A 1 89 ? -23.060 -9.306 4.552 1.00 93.12 89 GLN A O 1
ATOM 731 N N . THR A 1 90 ? -24.195 -9.172 2.628 1.00 92.75 90 THR A N 1
ATOM 732 C CA . THR A 1 90 ? -23.190 -9.890 1.831 1.00 92.75 90 THR A CA 1
ATOM 733 C C . THR A 1 90 ? -21.893 -9.088 1.689 1.00 92.75 90 THR A C 1
ATOM 735 O O . THR A 1 90 ? -20.806 -9.661 1.812 1.00 92.75 90 THR A O 1
ATOM 738 N N . ALA A 1 91 ? -21.985 -7.767 1.501 1.00 93.31 91 ALA A N 1
ATOM 739 C CA . ALA A 1 91 ? -20.834 -6.870 1.446 1.00 93.31 91 ALA A CA 1
ATOM 740 C C . ALA A 1 91 ? -20.115 -6.817 2.802 1.00 93.31 91 ALA A C 1
ATOM 742 O O . ALA A 1 91 ? -18.892 -6.965 2.859 1.00 93.31 91 ALA A O 1
ATOM 743 N N . PHE A 1 92 ? -20.881 -6.717 3.892 1.00 95.88 92 PHE A N 1
ATOM 744 C CA . PHE A 1 92 ? -20.352 -6.788 5.254 1.00 95.88 92 PHE A CA 1
ATOM 745 C C . PHE A 1 92 ? -19.624 -8.111 5.522 1.00 95.88 92 PHE A C 1
ATOM 747 O O . PHE A 1 92 ? -18.485 -8.122 5.986 1.00 95.88 92 PHE A O 1
ATOM 754 N N . THR A 1 93 ? -20.238 -9.236 5.150 1.00 94.69 93 THR A N 1
ATOM 755 C CA . THR A 1 93 ? -19.655 -10.573 5.334 1.00 94.69 93 THR A CA 1
ATOM 756 C C . THR A 1 93 ? -18.320 -10.717 4.605 1.00 94.69 93 THR A C 1
ATOM 758 O O . THR A 1 93 ? -17.369 -11.263 5.165 1.00 94.69 93 THR A O 1
ATOM 761 N N . ARG A 1 94 ? -18.217 -10.203 3.371 1.00 94.44 94 ARG A N 1
ATOM 762 C CA . ARG A 1 94 ? -16.959 -10.195 2.608 1.00 94.44 94 ARG A CA 1
ATOM 763 C C . ARG A 1 94 ? -15.891 -9.334 3.280 1.00 94.44 94 ARG A C 1
ATOM 765 O O . ARG A 1 94 ? -14.746 -9.769 3.362 1.0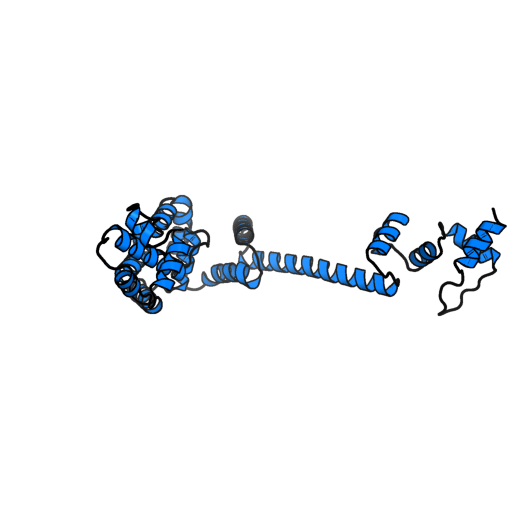0 94.44 94 ARG A O 1
ATOM 772 N N . ALA A 1 95 ? -16.256 -8.149 3.766 1.00 93.88 95 ALA A N 1
ATOM 773 C CA . ALA A 1 95 ? -15.326 -7.244 4.435 1.00 93.88 95 ALA A CA 1
ATOM 774 C C . ALA A 1 95 ? -14.781 -7.844 5.745 1.00 93.88 95 ALA A C 1
ATOM 776 O O . ALA A 1 95 ? -13.569 -7.871 5.944 1.00 93.88 95 ALA A O 1
ATOM 777 N N . ILE A 1 96 ? -15.657 -8.415 6.578 1.00 95.69 96 ILE A N 1
ATOM 778 C CA . ILE A 1 96 ? -15.287 -9.126 7.811 1.00 95.69 96 ILE A CA 1
ATOM 779 C C . ILE A 1 96 ? -14.378 -10.323 7.513 1.00 95.69 96 ILE A C 1
ATOM 781 O O . ILE A 1 96 ? -13.332 -10.477 8.145 1.00 95.69 96 ILE A O 1
ATOM 785 N N . LYS A 1 97 ? -14.724 -11.135 6.506 1.00 93.75 97 LYS A N 1
ATOM 786 C CA . LYS A 1 97 ? -13.903 -12.283 6.108 1.00 93.75 97 LYS A CA 1
ATOM 787 C C . LYS A 1 97 ? -12.526 -11.858 5.608 1.00 93.75 97 LYS A C 1
ATOM 789 O O . LYS A 1 97 ? -11.555 -12.532 5.923 1.00 93.75 97 LYS A O 1
ATOM 794 N N . ARG A 1 98 ? -12.436 -10.756 4.862 1.00 93.19 98 ARG A N 1
ATOM 795 C CA . ARG A 1 98 ? -11.161 -10.228 4.361 1.00 93.19 98 ARG A CA 1
ATOM 796 C C . ARG A 1 98 ? -10.261 -9.711 5.482 1.00 93.19 98 ARG A C 1
ATOM 798 O O . ARG A 1 98 ? -9.056 -9.890 5.394 1.00 93.19 98 ARG A O 1
ATOM 805 N N . GLU A 1 99 ? -10.829 -9.075 6.505 1.00 93.31 99 GLU A N 1
ATOM 806 C CA . GLU A 1 99 ? -10.039 -8.492 7.597 1.00 93.31 99 GLU A CA 1
ATOM 807 C C . GLU A 1 99 ? -9.638 -9.531 8.656 1.00 93.31 99 GLU A C 1
ATOM 809 O O . GLU A 1 99 ? -8.505 -9.531 9.122 1.00 93.31 99 GLU A O 1
ATOM 814 N N . PHE A 1 100 ? -10.543 -10.447 9.022 1.00 93.44 100 PHE A N 1
ATOM 815 C CA . PHE A 1 100 ? -10.342 -11.365 10.153 1.00 93.44 100 PHE A CA 1
ATOM 816 C C . PHE A 1 100 ? -10.185 -12.837 9.760 1.00 93.44 100 PHE A C 1
ATOM 818 O O . PHE A 1 100 ? -10.071 -13.692 10.641 1.00 93.44 100 PHE A O 1
ATOM 825 N N . ASN A 1 101 ? -10.222 -13.157 8.461 1.00 93.12 101 ASN A N 1
ATOM 826 C CA . ASN A 1 101 ? -10.216 -14.527 7.930 1.00 93.12 101 ASN A CA 1
ATOM 827 C C . ASN A 1 101 ? -11.325 -15.428 8.509 1.00 93.12 101 ASN A C 1
ATOM 829 O O . ASN A 1 101 ? -11.190 -16.650 8.550 1.00 93.12 101 ASN A O 1
ATOM 833 N N . LYS A 1 102 ? -12.434 -14.827 8.960 1.00 93.25 102 LYS A N 1
ATOM 834 C CA . LYS A 1 102 ? -13.593 -15.494 9.574 1.00 93.25 102 LYS A CA 1
ATOM 835 C C . LYS A 1 102 ? -14.883 -14.819 9.133 1.00 93.25 102 LYS A C 1
ATOM 837 O O . LYS A 1 102 ? -14.907 -13.620 8.890 1.00 93.25 102 LYS A O 1
ATOM 842 N N . THR A 1 103 ? -15.966 -15.572 9.044 1.00 94.31 103 THR A N 1
ATOM 843 C CA . THR A 1 103 ? -17.310 -15.048 8.776 1.00 94.31 103 THR A CA 1
ATOM 844 C C . THR A 1 103 ? -17.933 -14.427 10.035 1.00 94.31 103 THR A C 1
ATOM 846 O O . THR A 1 103 ? -17.556 -14.797 11.150 1.00 94.31 103 THR A O 1
ATOM 849 N N . PRO A 1 104 ? -18.933 -13.532 9.901 1.00 94.56 104 PRO A N 1
ATOM 850 C CA . PRO A 1 104 ? -19.655 -12.975 11.048 1.00 94.56 104 PRO A CA 1
ATOM 851 C C . PRO A 1 104 ? -20.214 -14.043 12.002 1.00 94.56 104 PRO A C 1
ATOM 853 O O . PRO A 1 104 ? -20.112 -13.912 13.220 1.00 94.56 104 PRO A O 1
ATOM 856 N N . THR A 1 105 ? -20.749 -15.138 11.452 1.00 94.25 105 THR A N 1
ATOM 857 C CA . THR A 1 105 ? -21.284 -16.265 12.228 1.00 94.25 105 THR A CA 1
ATOM 858 C C . THR A 1 105 ? -20.190 -17.006 12.998 1.00 94.25 105 THR A C 1
ATOM 860 O O . THR A 1 105 ? -20.391 -17.362 14.157 1.00 94.25 105 THR A O 1
ATOM 863 N N . GLU A 1 106 ? -19.019 -17.220 12.391 1.00 93.69 106 GLU A N 1
ATOM 864 C CA . GLU A 1 106 ? -17.872 -17.840 13.068 1.00 93.69 106 GLU A CA 1
ATOM 865 C C . GLU A 1 106 ? -17.312 -16.948 14.177 1.00 93.69 106 GLU A C 1
ATOM 867 O O . GLU A 1 106 ? -16.948 -17.457 15.236 1.00 93.69 106 GLU A O 1
ATOM 872 N N . ILE A 1 107 ? -17.244 -15.631 13.959 1.00 94.19 107 ILE A N 1
ATOM 873 C CA . ILE A 1 107 ? -16.822 -14.670 14.988 1.00 94.19 107 ILE A CA 1
ATOM 874 C C . ILE A 1 107 ? -17.777 -14.740 16.186 1.00 94.19 107 ILE A C 1
ATOM 876 O O . ILE A 1 107 ? -17.323 -14.970 17.307 1.00 94.19 107 ILE A O 1
ATOM 880 N N . ARG A 1 108 ? -19.091 -14.670 15.934 1.00 93.50 108 ARG A N 1
ATOM 881 C CA . ARG A 1 108 ? -20.133 -14.778 16.966 1.00 93.50 108 ARG A CA 1
ATOM 882 C C . ARG A 1 108 ? -20.055 -16.089 17.749 1.00 93.50 108 ARG A C 1
ATOM 884 O O . ARG A 1 108 ? -20.139 -16.085 18.970 1.00 93.50 108 ARG A O 1
ATOM 891 N N . LYS A 1 109 ? -19.880 -17.220 17.058 1.00 90.38 109 LYS A N 1
ATOM 892 C CA . LYS A 1 109 ? -19.849 -18.550 17.688 1.00 90.38 109 LYS A CA 1
ATOM 893 C C . LYS A 1 109 ? -18.597 -18.778 18.535 1.00 90.38 109 LYS A C 1
ATOM 895 O O . LYS A 1 109 ? -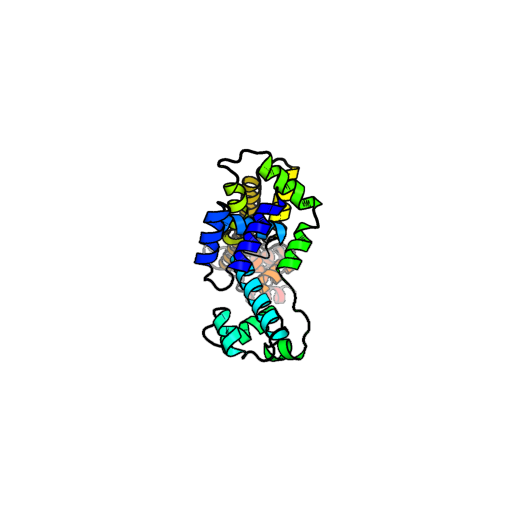18.669 -19.451 19.555 1.00 90.38 109 LYS A O 1
ATOM 900 N N . ASN A 1 110 ? -17.450 -18.263 18.095 1.00 84.44 110 ASN A N 1
ATOM 901 C CA . ASN A 1 110 ? -16.179 -18.502 18.773 1.00 84.44 110 ASN A CA 1
ATOM 902 C C . ASN A 1 110 ? -15.990 -17.637 20.028 1.00 84.44 110 ASN A C 1
ATOM 904 O O . ASN A 1 110 ? -15.165 -18.010 20.857 1.00 84.44 110 ASN A O 1
ATOM 908 N N . GLN A 1 111 ? -16.692 -16.499 20.141 1.00 78.31 111 GLN A N 1
ATOM 909 C CA . GLN A 1 111 ? -16.621 -15.551 21.270 1.00 78.31 111 GLN A CA 1
ATOM 910 C C . GLN A 1 111 ? -15.188 -15.167 21.692 1.00 78.31 111 GLN A C 1
ATOM 912 O O . GLN A 1 111 ? -14.913 -14.868 22.851 1.00 78.31 111 GLN A O 1
ATOM 917 N N . LYS A 1 112 ? -14.241 -15.197 20.747 1.00 85.75 112 LYS A N 1
ATOM 918 C CA . LYS A 1 112 ? -12.852 -14.792 20.978 1.00 85.75 112 LYS A CA 1
ATOM 919 C C . LYS A 1 112 ? -12.638 -13.383 20.434 1.00 85.75 112 LYS A C 1
ATOM 921 O O . LYS A 1 112 ? -13.066 -13.143 19.303 1.00 85.75 112 LYS A O 1
ATOM 926 N N . PRO A 1 113 ? -11.918 -12.510 21.162 1.00 85.94 113 PRO A N 1
ATOM 927 C CA . PRO A 1 113 ? -11.553 -11.193 20.660 1.00 85.94 113 PRO A CA 1
ATOM 928 C C . PRO A 1 113 ? -10.842 -11.289 19.309 1.00 85.94 113 PRO A C 1
ATOM 930 O O . PRO A 1 113 ? -9.993 -12.162 19.095 1.00 85.94 113 PRO A O 1
ATOM 933 N N . VAL A 1 114 ? -11.201 -10.394 18.395 1.00 90.75 114 VAL A N 1
ATOM 934 C CA . VAL A 1 114 ? -10.493 -10.209 17.125 1.00 90.75 114 VAL A CA 1
ATOM 935 C C . VAL A 1 114 ? -9.325 -9.225 17.304 1.00 90.75 114 VAL A C 1
ATOM 937 O O . VAL A 1 114 ? -9.323 -8.464 18.274 1.00 90.75 114 VAL A O 1
ATOM 940 N N . PRO A 1 115 ? -8.314 -9.229 16.413 1.00 89.94 115 PRO A N 1
ATOM 941 C CA . PRO A 1 115 ? -7.215 -8.266 16.474 1.00 89.94 115 PRO A CA 1
ATOM 942 C C . PRO A 1 115 ? -7.711 -6.815 16.428 1.00 89.94 115 PRO A C 1
ATOM 944 O O . PRO A 1 115 ? -8.483 -6.453 15.540 1.00 89.94 115 PRO A O 1
ATOM 947 N N . ASP A 1 116 ? -7.239 -5.989 17.364 1.00 91.00 116 ASP A N 1
ATOM 948 C CA . ASP A 1 116 ? -7.569 -4.565 17.434 1.00 91.00 116 ASP A CA 1
ATOM 949 C C . ASP A 1 116 ? -6.477 -3.721 16.763 1.00 91.00 116 ASP A C 1
ATOM 951 O O . ASP A 1 116 ? -5.357 -3.622 17.268 1.00 91.00 116 ASP A O 1
ATOM 955 N N . VAL A 1 117 ? -6.825 -3.077 15.646 1.00 87.44 117 VAL A N 1
ATOM 956 C CA . VAL A 1 117 ? -5.934 -2.158 14.919 1.00 87.44 117 VAL A CA 1
ATOM 957 C C . VAL A 1 117 ? -5.446 -0.997 15.791 1.00 87.44 117 VAL A C 1
ATOM 959 O O . VAL A 1 117 ? -4.311 -0.557 15.629 1.00 87.44 117 VAL A O 1
ATOM 962 N N . ARG A 1 118 ? -6.257 -0.533 16.752 1.00 88.56 118 ARG A N 1
ATOM 963 C CA . ARG A 1 118 ? -5.876 0.543 17.672 1.00 88.56 118 ARG A CA 1
ATOM 964 C C . ARG A 1 118 ? -4.782 0.080 18.630 1.00 88.56 118 ARG A C 1
ATOM 966 O O . ARG A 1 118 ? -3.770 0.753 18.741 1.00 88.56 118 ARG A O 1
ATOM 973 N N . LYS A 1 119 ? -4.921 -1.108 19.229 1.00 86.00 119 LYS A N 1
ATOM 974 C CA . LYS A 1 119 ? -3.879 -1.681 20.104 1.00 86.00 119 LYS A CA 1
ATOM 975 C C . LYS A 1 119 ? -2.578 -1.953 19.360 1.00 86.00 119 LYS A C 1
ATOM 977 O O . LYS A 1 119 ? -1.504 -1.795 19.924 1.00 86.00 119 LYS A O 1
ATOM 982 N N . ILE A 1 120 ? -2.667 -2.385 18.101 1.00 82.25 120 ILE A N 1
ATOM 983 C CA . ILE A 1 120 ? -1.485 -2.554 17.251 1.00 82.25 120 ILE A CA 1
ATOM 984 C C . ILE A 1 120 ? -0.775 -1.203 17.101 1.00 82.25 120 ILE A C 1
ATOM 986 O O . ILE A 1 120 ? 0.416 -1.116 17.387 1.00 82.25 120 ILE A O 1
ATOM 990 N N . LEU A 1 121 ? -1.513 -0.145 16.753 1.00 77.69 121 LEU A N 1
ATOM 991 C CA . LEU A 1 121 ? -0.977 1.213 16.641 1.00 77.69 121 LEU A CA 1
ATOM 992 C C . LEU A 1 121 ? -0.383 1.722 17.970 1.00 77.69 121 LEU A C 1
ATOM 994 O O . LEU A 1 121 ? 0.735 2.226 17.984 1.00 77.69 121 LEU A O 1
ATOM 998 N N . GLU A 1 122 ? -1.075 1.526 19.093 1.00 77.94 122 GLU A N 1
ATOM 999 C CA . GLU A 1 122 ? -0.604 1.881 20.442 1.00 77.94 122 GLU A CA 1
ATOM 1000 C C . GLU A 1 122 ? 0.692 1.138 20.820 1.00 77.94 122 GLU A C 1
ATOM 1002 O O . GLU A 1 122 ? 1.602 1.730 21.399 1.00 77.94 122 GLU A O 1
ATOM 1007 N N . ASN A 1 123 ? 0.837 -0.135 20.438 1.00 72.81 123 ASN A N 1
ATOM 1008 C CA . ASN A 1 123 ? 2.078 -0.888 20.642 1.00 72.81 123 ASN A CA 1
ATOM 1009 C C . ASN A 1 123 ? 3.237 -0.339 19.796 1.00 72.81 123 ASN A C 1
ATOM 1011 O O . ASN A 1 123 ? 4.379 -0.327 20.257 1.00 72.81 123 ASN A O 1
ATOM 1015 N N . HIS A 1 124 ? 2.965 0.120 18.570 1.00 67.12 124 HIS A N 1
ATOM 1016 C CA . HIS A 1 124 ? 3.970 0.810 17.758 1.00 67.12 124 HIS A CA 1
ATOM 1017 C C . HIS A 1 124 ? 4.393 2.134 18.407 1.00 67.12 124 HIS A C 1
ATOM 1019 O O . HIS A 1 124 ? 5.586 2.423 18.467 1.00 67.12 124 HIS A O 1
ATOM 1025 N N . LEU A 1 125 ? 3.443 2.881 18.979 1.00 63.50 125 LEU A N 1
ATOM 1026 C CA . LEU A 1 125 ? 3.702 4.126 19.712 1.00 63.50 125 LEU A CA 1
ATOM 1027 C C . LEU A 1 125 ? 4.519 3.914 20.997 1.00 63.50 125 LEU A C 1
ATOM 1029 O O . LEU A 1 125 ? 5.402 4.708 21.318 1.00 63.50 125 LEU A O 1
ATOM 1033 N N . ALA A 1 126 ? 4.259 2.828 21.728 1.00 62.00 126 ALA A N 1
ATOM 1034 C CA . ALA A 1 126 ? 4.960 2.504 22.969 1.00 62.00 126 ALA A CA 1
ATOM 1035 C C . ALA A 1 126 ? 6.449 2.150 22.766 1.00 62.00 126 ALA A C 1
ATOM 1037 O O . ALA A 1 126 ? 7.241 2.274 23.704 1.00 62.00 126 ALA A O 1
ATOM 1038 N N . ASN A 1 127 ? 6.862 1.768 21.551 1.00 57.09 127 ASN A N 1
ATOM 1039 C CA . ASN A 1 127 ? 8.265 1.544 21.180 1.00 57.09 127 ASN A CA 1
ATOM 1040 C C . ASN A 1 127 ? 8.973 2.884 20.865 1.00 57.09 127 ASN A C 1
ATOM 1042 O O . ASN A 1 127 ? 9.427 3.146 19.752 1.00 57.09 127 ASN A O 1
ATOM 1046 N N . LYS A 1 128 ? 9.044 3.735 21.898 1.00 45.03 128 LYS A N 1
ATOM 1047 C CA . LYS A 1 128 ? 9.293 5.192 21.894 1.00 45.03 128 LYS A CA 1
ATOM 1048 C C . LYS A 1 128 ? 10.588 5.725 21.261 1.00 45.03 128 LYS A C 1
ATOM 1050 O O . LYS A 1 128 ? 10.632 6.897 20.904 1.00 45.03 128 LYS A O 1
ATOM 1055 N N . SER A 1 129 ? 11.637 4.921 21.068 1.00 51.19 129 SER A N 1
ATOM 1056 C CA . SER A 1 129 ? 12.973 5.452 20.717 1.00 51.19 129 SER A CA 1
ATOM 1057 C C . SER A 1 129 ? 13.061 6.138 19.347 1.00 51.19 129 SER A C 1
ATOM 1059 O O . SER A 1 129 ? 13.905 7.010 19.152 1.00 51.19 129 SER A O 1
ATOM 1061 N N . ARG A 1 130 ? 12.200 5.757 18.397 1.00 45.62 130 ARG A N 1
ATOM 1062 C CA . ARG A 1 130 ? 12.190 6.289 17.024 1.00 45.62 130 ARG A CA 1
ATOM 1063 C C . ARG A 1 130 ? 11.129 7.373 16.807 1.00 45.62 130 ARG A C 1
ATOM 1065 O O . ARG A 1 130 ? 11.258 8.174 15.892 1.00 45.62 130 ARG A O 1
ATOM 1072 N N . LEU A 1 131 ? 10.098 7.404 17.650 1.00 48.66 131 LEU A N 1
ATOM 1073 C CA . LEU A 1 131 ? 9.024 8.397 17.589 1.00 48.66 131 LEU A CA 1
ATOM 1074 C C . LEU A 1 131 ? 9.388 9.680 18.329 1.00 48.66 131 LEU A C 1
ATOM 1076 O O . LEU A 1 131 ? 9.084 10.756 17.825 1.00 48.66 131 LEU A O 1
ATOM 1080 N N . ASP A 1 132 ? 10.090 9.586 19.460 1.00 47.94 132 ASP A N 1
ATOM 1081 C CA . ASP A 1 132 ? 10.501 10.768 20.223 1.00 47.94 132 ASP A CA 1
ATOM 1082 C C . ASP A 1 132 ? 11.433 11.672 19.395 1.00 47.94 132 ASP A C 1
ATOM 1084 O O . ASP A 1 132 ? 11.241 12.881 19.377 1.00 47.94 132 ASP A O 1
ATOM 1088 N N . SER A 1 133 ? 12.346 11.105 18.596 1.00 50.28 133 SER A N 1
ATOM 1089 C CA . SER A 1 133 ? 13.263 11.868 17.730 1.00 50.28 133 SER A CA 1
ATOM 1090 C C . SER A 1 133 ? 12.601 12.510 16.504 1.00 50.28 133 SER A C 1
ATOM 1092 O O . SER A 1 133 ? 13.111 13.497 15.972 1.00 50.28 133 SER A O 1
ATOM 1094 N N . ILE A 1 134 ? 11.475 11.957 16.050 1.00 47.34 134 ILE A N 1
ATOM 1095 C CA . ILE A 1 134 ? 10.666 12.510 14.959 1.00 47.34 134 ILE A CA 1
ATOM 1096 C C . ILE A 1 134 ? 9.754 13.611 15.513 1.00 47.34 134 ILE A C 1
ATOM 1098 O O . ILE A 1 134 ? 9.683 14.702 14.960 1.00 47.34 134 ILE A O 1
ATOM 1102 N N . LEU A 1 135 ? 9.105 13.361 16.652 1.00 45.94 135 LEU A N 1
ATOM 1103 C CA . LEU A 1 135 ? 8.222 14.319 17.314 1.00 45.94 135 LEU A CA 1
ATOM 1104 C C . LEU A 1 135 ? 8.983 15.487 17.958 1.00 45.94 135 LEU A C 1
ATOM 1106 O O . LEU A 1 135 ? 8.425 16.569 18.080 1.00 45.94 135 LEU A O 1
ATOM 1110 N N . ASP A 1 136 ? 10.224 15.286 18.412 1.00 48.94 136 ASP A N 1
ATOM 1111 C CA . ASP A 1 136 ? 11.110 16.372 18.857 1.00 48.94 136 ASP A CA 1
ATOM 1112 C C . ASP A 1 136 ? 11.491 17.287 17.683 1.00 48.94 136 ASP A C 1
ATOM 1114 O O . ASP A 1 136 ? 11.439 18.500 17.856 1.00 48.94 136 ASP A O 1
ATOM 1118 N N . ARG A 1 137 ? 11.757 16.738 16.483 1.00 48.75 137 ARG A N 1
ATOM 1119 C CA . ARG A 1 137 ? 11.974 17.531 15.253 1.00 48.75 137 ARG A CA 1
ATOM 1120 C C . ARG A 1 137 ? 10.734 18.343 14.856 1.00 48.75 137 ARG A C 1
ATOM 1122 O O . ARG A 1 137 ? 10.862 19.504 14.494 1.00 48.75 137 ARG A O 1
ATOM 1129 N N . PHE A 1 138 ? 9.536 17.768 14.993 1.00 43.50 138 PHE A N 1
ATOM 1130 C CA . PHE A 1 138 ? 8.277 18.470 14.706 1.00 43.50 138 PHE A CA 1
ATOM 1131 C C . PHE A 1 138 ? 7.938 19.600 15.696 1.00 43.50 138 PHE A C 1
ATOM 1133 O O . PHE A 1 138 ? 7.178 20.498 15.343 1.00 43.50 138 PHE A O 1
ATOM 1140 N N . GLU A 1 139 ? 8.446 19.554 16.933 1.00 40.62 139 GLU A N 1
ATOM 1141 C CA . GLU A 1 139 ? 8.181 20.573 17.963 1.00 40.62 139 GLU A CA 1
ATOM 1142 C C . GLU A 1 139 ? 9.292 21.627 18.094 1.00 40.62 139 GLU A C 1
ATOM 1144 O O . GLU A 1 139 ? 9.006 22.749 18.515 1.00 40.62 139 GLU A O 1
ATOM 1149 N N . SER A 1 140 ? 10.551 21.290 17.782 1.00 44.25 140 SER A N 1
ATOM 1150 C CA . SER A 1 140 ? 11.688 22.212 17.931 1.00 44.25 140 SER A CA 1
ATOM 1151 C C . SER A 1 140 ? 11.747 23.283 16.851 1.00 44.25 140 SER A C 1
ATOM 1153 O O . SER A 1 140 ? 12.296 24.361 17.085 1.00 44.25 140 SER A O 1
ATOM 1155 N N . ASP A 1 141 ? 11.169 23.004 15.690 1.00 35.56 141 ASP A N 1
ATOM 1156 C CA . ASP A 1 141 ? 11.166 23.921 14.571 1.00 35.56 141 ASP A CA 1
ATOM 1157 C C . ASP A 1 141 ? 9.778 24.550 14.416 1.00 35.56 141 ASP A C 1
ATOM 1159 O O . ASP A 1 141 ? 8.763 23.874 14.254 1.00 35.56 141 ASP A O 1
ATOM 1163 N N . ASN A 1 142 ? 9.738 25.885 14.406 1.00 39.22 142 ASN A N 1
ATOM 1164 C CA . ASN A 1 142 ? 8.671 26.636 13.749 1.00 39.22 142 ASN A CA 1
ATOM 1165 C C . ASN A 1 142 ? 8.711 26.308 12.243 1.00 39.22 142 ASN A C 1
ATOM 1167 O O . ASN A 1 142 ? 9.116 27.139 11.430 1.00 39.22 142 ASN A O 1
ATOM 1171 N N . LEU A 1 143 ? 8.303 25.101 11.855 1.00 41.62 143 LEU A N 1
ATOM 1172 C CA . LEU A 1 143 ? 8.169 24.674 10.465 1.00 41.62 143 LEU A CA 1
ATOM 1173 C C . LEU A 1 143 ? 6.873 25.233 9.885 1.00 41.62 143 LEU A C 1
ATOM 1175 O O . LEU A 1 143 ? 5.964 24.532 9.448 1.00 41.62 143 LEU A O 1
ATOM 1179 N N . SER A 1 144 ? 6.815 26.561 9.846 1.00 43.31 144 SER A N 1
ATOM 1180 C CA . SER A 1 144 ? 6.084 27.237 8.795 1.00 43.31 144 SER A CA 1
ATOM 1181 C C . SER A 1 144 ? 6.854 27.023 7.481 1.00 43.31 144 SER A C 1
ATOM 1183 O O . SER A 1 144 ? 7.948 27.555 7.318 1.00 43.31 144 SER A O 1
ATOM 1185 N N . ASN A 1 145 ? 6.238 26.286 6.552 1.00 36.47 145 ASN A N 1
ATOM 1186 C CA . ASN A 1 145 ? 6.442 26.312 5.092 1.00 36.47 145 ASN A CA 1
ATOM 1187 C C . ASN A 1 145 ? 7.476 25.433 4.345 1.00 36.47 145 ASN A C 1
ATOM 1189 O O . ASN A 1 145 ? 7.510 25.583 3.129 1.00 36.47 145 ASN A O 1
ATOM 1193 N N . THR A 1 146 ? 8.209 24.463 4.910 1.00 42.19 146 THR A N 1
ATOM 1194 C CA . THR A 1 146 ? 9.109 23.609 4.068 1.00 42.19 146 THR A CA 1
ATOM 1195 C C . THR A 1 146 ? 9.292 22.146 4.511 1.00 42.19 146 THR A C 1
ATOM 1197 O O . THR A 1 146 ? 10.314 21.540 4.220 1.00 42.19 146 THR A O 1
ATOM 1200 N N . ASP A 1 147 ? 8.299 21.540 5.168 1.00 51.09 147 ASP A N 1
ATOM 1201 C CA . ASP A 1 147 ? 8.290 20.090 5.487 1.00 51.09 147 ASP A CA 1
ATOM 1202 C C . ASP A 1 147 ? 7.414 19.254 4.537 1.00 51.09 147 ASP A C 1
ATOM 1204 O O . ASP A 1 147 ? 7.384 18.022 4.588 1.00 51.09 147 ASP A O 1
ATOM 1208 N N . TRP A 1 148 ? 6.678 19.929 3.655 1.00 47.34 148 TRP A N 1
ATOM 1209 C CA . TRP A 1 148 ? 5.867 19.283 2.631 1.00 47.34 148 TRP A CA 1
ATOM 1210 C C . TRP A 1 148 ? 6.717 18.662 1.527 1.00 47.34 148 TRP A C 1
ATOM 1212 O O . TRP A 1 148 ? 6.444 17.525 1.160 1.00 47.34 148 TRP A O 1
ATOM 1222 N N . ASP A 1 149 ? 7.791 19.333 1.104 1.00 48.88 149 ASP A N 1
ATOM 1223 C CA . ASP A 1 149 ? 8.690 18.833 0.059 1.00 48.88 149 ASP A CA 1
ATOM 1224 C C . ASP A 1 149 ? 9.288 17.476 0.424 1.00 48.88 149 ASP A C 1
ATOM 1226 O O . ASP A 1 149 ? 9.334 16.588 -0.416 1.00 48.88 149 ASP A O 1
ATOM 1230 N N . TYR A 1 150 ? 9.700 17.259 1.676 1.00 54.28 150 TYR A N 1
ATOM 1231 C CA . TYR A 1 150 ? 10.287 15.978 2.080 1.00 54.28 150 TYR A CA 1
ATOM 1232 C C . TYR A 1 150 ? 9.285 14.819 1.957 1.00 54.28 150 TYR A C 1
ATOM 1234 O O . TYR A 1 150 ? 9.613 13.754 1.431 1.00 54.28 150 TYR A O 1
ATOM 1242 N N . PHE A 1 151 ? 8.050 15.033 2.418 1.00 52.09 151 PHE A N 1
ATOM 1243 C CA . PHE A 1 151 ? 6.995 14.022 2.377 1.00 52.09 151 PHE A CA 1
ATOM 1244 C C . PHE A 1 151 ? 6.406 13.830 0.976 1.00 52.09 151 PHE A C 1
ATOM 1246 O O . PHE A 1 151 ? 6.163 12.689 0.591 1.00 52.09 151 PHE A O 1
ATOM 1253 N N . GLU A 1 152 ? 6.205 14.903 0.206 1.00 55.06 152 GLU A N 1
ATOM 1254 C CA . GLU A 1 152 ? 5.818 14.806 -1.205 1.00 55.06 152 GLU A CA 1
ATOM 1255 C C . GLU A 1 152 ? 6.896 14.088 -2.007 1.00 55.06 152 GLU A C 1
ATOM 1257 O O . GLU A 1 152 ? 6.565 13.182 -2.760 1.00 55.06 152 GLU A O 1
ATOM 1262 N N . THR A 1 153 ? 8.178 14.385 -1.774 1.00 59.38 153 THR A N 1
ATOM 1263 C CA . THR A 1 153 ? 9.282 13.694 -2.453 1.00 59.38 153 THR A CA 1
ATOM 1264 C C . THR A 1 153 ? 9.311 12.205 -2.106 1.00 59.38 153 THR A C 1
ATOM 1266 O O . THR A 1 153 ? 9.564 11.375 -2.974 1.00 59.38 153 THR A O 1
ATOM 1269 N N . PHE A 1 154 ? 9.003 11.833 -0.860 1.00 58.84 154 PHE A N 1
ATOM 1270 C CA . PHE A 1 154 ? 8.917 10.425 -0.467 1.00 58.84 154 PHE A CA 1
ATOM 1271 C C . PHE A 1 154 ? 7.743 9.698 -1.143 1.00 58.84 154 PHE A C 1
ATOM 1273 O O . PHE A 1 154 ? 7.902 8.560 -1.573 1.00 58.84 154 PHE A O 1
ATOM 1280 N N . ILE A 1 155 ? 6.578 10.344 -1.254 1.00 56.03 155 ILE A N 1
ATOM 1281 C CA . ILE A 1 155 ? 5.401 9.777 -1.933 1.00 56.03 155 ILE A CA 1
ATOM 1282 C C . ILE A 1 155 ? 5.638 9.700 -3.450 1.00 56.03 155 ILE A C 1
ATOM 1284 O O . ILE A 1 155 ? 5.381 8.664 -4.055 1.00 56.03 155 ILE A O 1
ATOM 1288 N N . HIS A 1 156 ? 6.206 10.744 -4.060 1.00 61.25 156 HIS A N 1
ATOM 1289 C CA . HIS A 1 156 ? 6.626 10.736 -5.465 1.00 61.25 156 HIS A CA 1
ATOM 1290 C C . HIS A 1 156 ? 7.629 9.610 -5.752 1.00 61.25 156 HIS A C 1
ATOM 1292 O O . HIS A 1 156 ? 7.521 8.933 -6.772 1.00 61.25 156 HIS A O 1
ATOM 1298 N N . ALA A 1 157 ? 8.568 9.347 -4.837 1.00 60.97 157 ALA A N 1
ATOM 1299 C CA . ALA A 1 157 ? 9.528 8.255 -4.977 1.00 60.97 157 ALA A CA 1
ATOM 1300 C C . ALA A 1 157 ? 8.853 6.885 -5.146 1.00 60.97 157 ALA A C 1
ATOM 1302 O O . ALA A 1 157 ? 9.283 6.075 -5.968 1.00 60.97 157 ALA A O 1
ATOM 1303 N N . THR A 1 158 ? 7.818 6.618 -4.347 1.00 52.91 158 THR A N 1
ATOM 1304 C CA . THR A 1 158 ? 7.142 5.317 -4.335 1.00 52.91 158 THR A CA 1
ATOM 1305 C C . THR A 1 158 ? 6.104 5.193 -5.439 1.00 52.91 158 THR A C 1
ATOM 1307 O O . THR A 1 158 ? 5.977 4.125 -6.037 1.00 52.91 158 THR A O 1
ATOM 1310 N N . ASP A 1 159 ? 5.385 6.277 -5.728 1.00 55.94 159 ASP A N 1
ATOM 1311 C CA . ASP A 1 159 ? 4.227 6.249 -6.621 1.00 55.94 159 ASP A CA 1
ATOM 1312 C C . ASP A 1 159 ? 4.594 6.585 -8.074 1.00 55.94 159 ASP A C 1
ATOM 1314 O O . ASP A 1 159 ? 4.005 6.016 -8.993 1.00 55.94 159 ASP A O 1
ATOM 1318 N N . GLU A 1 160 ? 5.574 7.468 -8.298 1.00 63.28 160 GLU A N 1
ATOM 1319 C CA . GLU A 1 160 ? 5.971 7.913 -9.642 1.00 63.28 160 GLU A CA 1
ATOM 1320 C C . GLU A 1 160 ? 7.317 7.346 -10.096 1.00 63.28 160 GLU A C 1
ATOM 1322 O O . GLU A 1 160 ? 7.443 6.918 -11.242 1.00 63.28 160 GLU A O 1
ATOM 1327 N N . TYR A 1 161 ? 8.319 7.299 -9.212 1.00 67.94 161 TYR A N 1
ATOM 1328 C CA . TYR A 1 161 ? 9.646 6.763 -9.554 1.00 67.94 161 TYR A CA 1
ATOM 1329 C C . TYR A 1 161 ? 9.736 5.239 -9.397 1.00 67.94 161 TYR A C 1
ATOM 1331 O O . TYR A 1 161 ? 10.692 4.621 -9.865 1.00 67.94 161 TYR A O 1
ATOM 1339 N N . GLY A 1 162 ? 8.730 4.617 -8.774 1.00 66.19 162 GLY A N 1
ATOM 1340 C CA . GLY A 1 162 ? 8.623 3.164 -8.632 1.00 66.19 162 GLY A CA 1
ATOM 1341 C C . GLY A 1 162 ? 9.633 2.548 -7.662 1.00 66.19 162 GLY A C 1
ATOM 1342 O O . GLY A 1 162 ? 9.868 1.339 -7.714 1.00 66.19 162 GLY A O 1
ATOM 1343 N N . PHE A 1 163 ? 10.243 3.347 -6.783 1.00 69.62 163 PHE A N 1
ATOM 1344 C CA . PHE A 1 163 ? 11.108 2.821 -5.734 1.00 69.62 163 PHE A CA 1
ATOM 1345 C C . PHE A 1 163 ? 10.288 2.086 -4.676 1.00 69.62 163 PHE A C 1
ATOM 1347 O O . PHE A 1 163 ? 9.253 2.566 -4.213 1.00 69.62 163 PHE A O 1
ATOM 1354 N N . ASP A 1 164 ? 10.780 0.928 -4.233 1.00 64.00 164 ASP A N 1
ATOM 1355 C CA . ASP A 1 164 ? 10.202 0.292 -3.057 1.00 64.00 164 ASP A CA 1
ATOM 1356 C C . ASP A 1 164 ? 10.541 1.077 -1.778 1.00 64.00 164 ASP A C 1
ATOM 1358 O O . ASP A 1 164 ? 11.524 1.820 -1.685 1.00 64.00 164 ASP A O 1
ATOM 1362 N N . THR A 1 165 ? 9.715 0.892 -0.749 1.00 54.78 165 THR A N 1
ATOM 1363 C CA . THR A 1 165 ? 9.852 1.604 0.526 1.00 54.78 165 THR A CA 1
ATOM 1364 C C . THR A 1 165 ? 11.211 1.363 1.182 1.00 54.78 165 THR A C 1
ATOM 1366 O O . THR A 1 165 ? 11.755 2.261 1.823 1.00 54.78 165 THR A O 1
ATOM 1369 N N . SER A 1 166 ? 11.791 0.170 1.006 1.00 51.44 166 SER A N 1
ATOM 1370 C CA . SER A 1 166 ? 13.093 -0.167 1.584 1.00 51.44 166 SER A CA 1
ATOM 1371 C C . SER A 1 166 ? 14.224 0.649 0.955 1.00 51.44 166 SER A C 1
ATOM 1373 O O . SER A 1 166 ? 15.091 1.156 1.667 1.00 51.44 166 SER A O 1
ATOM 1375 N N . THR A 1 167 ? 14.149 0.874 -0.354 1.00 68.56 167 THR A N 1
ATOM 1376 C CA . THR A 1 167 ? 15.070 1.692 -1.137 1.00 68.56 167 THR A CA 1
ATOM 1377 C C . THR A 1 167 ? 14.950 3.161 -0.740 1.00 68.56 167 THR A C 1
ATOM 1379 O O . THR A 1 167 ? 15.962 3.791 -0.438 1.00 68.56 167 THR A O 1
ATOM 1382 N N . CYS A 1 168 ? 13.730 3.692 -0.607 1.00 63.91 168 CYS A N 1
ATOM 1383 C CA . CYS A 1 168 ? 13.510 5.061 -0.125 1.00 63.91 168 CYS A CA 1
ATOM 1384 C C . CYS A 1 168 ? 14.065 5.278 1.293 1.00 63.91 168 CYS A C 1
ATOM 1386 O O . CYS A 1 168 ? 14.689 6.305 1.563 1.00 63.91 168 CYS A O 1
ATOM 1388 N N . CYS A 1 169 ? 13.893 4.308 2.200 1.00 58.19 169 CYS A N 1
ATOM 1389 C CA . CYS A 1 169 ? 14.463 4.379 3.548 1.00 58.19 169 CYS A CA 1
ATOM 1390 C C . CYS A 1 169 ? 15.998 4.366 3.543 1.00 58.19 169 CYS A C 1
ATOM 1392 O O . CYS A 1 169 ? 16.608 5.106 4.312 1.00 58.19 169 CYS A O 1
ATOM 1394 N N . LEU A 1 170 ? 16.628 3.576 2.670 1.00 65.62 170 LEU A N 1
ATOM 1395 C CA . LEU A 1 170 ? 18.086 3.556 2.528 1.00 65.62 170 LEU A CA 1
ATOM 1396 C C . LEU A 1 170 ? 18.626 4.878 1.970 1.00 65.62 170 LEU A C 1
ATOM 1398 O O . LEU A 1 170 ? 19.619 5.393 2.478 1.00 65.62 170 LEU A O 1
ATOM 1402 N N . ILE A 1 171 ? 17.963 5.451 0.960 1.00 70.38 171 ILE A N 1
ATOM 1403 C CA . ILE A 1 171 ? 18.314 6.765 0.396 1.00 70.38 171 ILE A CA 1
ATOM 1404 C C . ILE A 1 171 ? 18.149 7.852 1.468 1.00 70.38 171 ILE A C 1
ATOM 1406 O O . ILE A 1 171 ? 19.010 8.717 1.598 1.00 70.38 171 ILE A O 1
ATOM 1410 N N . SER A 1 172 ? 17.101 7.779 2.290 1.00 64.06 172 SER A N 1
ATOM 1411 C CA . SER A 1 172 ? 16.892 8.683 3.429 1.00 64.06 172 SER A CA 1
ATOM 1412 C C . SER A 1 172 ? 18.023 8.581 4.461 1.00 64.06 172 SER A C 1
ATOM 1414 O O . SER A 1 172 ? 18.617 9.595 4.823 1.00 64.06 172 SER A O 1
ATOM 1416 N N . GLU A 1 173 ? 18.415 7.368 4.856 1.00 56.91 173 GLU A N 1
ATOM 1417 C CA . GLU A 1 173 ? 19.532 7.157 5.785 1.00 56.91 173 GLU A CA 1
ATOM 1418 C C . GLU A 1 173 ? 20.867 7.663 5.207 1.00 56.91 173 GLU A C 1
ATOM 1420 O O . GLU A 1 173 ? 21.682 8.271 5.905 1.00 56.91 173 GLU A O 1
ATOM 1425 N N . LEU A 1 174 ? 21.097 7.451 3.910 1.00 61.41 174 LEU A N 1
ATOM 1426 C CA . LEU A 1 174 ? 22.260 7.979 3.195 1.00 61.41 174 LEU A CA 1
ATOM 1427 C C . LEU A 1 174 ? 22.253 9.509 3.127 1.00 61.41 174 LEU A C 1
ATOM 1429 O O . LEU A 1 174 ? 23.295 10.125 3.345 1.00 61.41 174 LEU A O 1
ATOM 1433 N N . SER A 1 175 ? 21.099 10.117 2.866 1.00 65.44 175 SER A N 1
ATOM 1434 C CA . SER A 1 175 ? 20.903 11.568 2.862 1.00 65.44 175 SER A CA 1
ATOM 1435 C C . SER A 1 175 ? 21.279 12.177 4.213 1.00 65.44 175 SER A C 1
ATOM 1437 O O . SER A 1 175 ? 22.061 13.130 4.252 1.00 65.44 175 SER A O 1
ATOM 1439 N N . GLU A 1 176 ? 20.824 11.573 5.316 1.00 55.25 176 GLU A N 1
ATOM 1440 C CA . GLU A 1 176 ? 21.176 12.005 6.672 1.00 55.25 176 GLU A CA 1
ATOM 1441 C C . GLU A 1 176 ? 22.680 11.848 6.949 1.00 55.25 176 GLU A C 1
ATOM 1443 O O . GLU A 1 176 ? 23.320 12.764 7.464 1.00 55.25 176 GLU A O 1
ATOM 1448 N N . ARG A 1 177 ? 23.280 10.713 6.566 1.00 60.31 177 ARG A N 1
ATOM 1449 C CA . ARG A 1 177 ? 24.713 10.443 6.791 1.00 60.31 177 ARG A CA 1
ATOM 1450 C C . ARG A 1 177 ? 25.640 11.350 5.991 1.00 60.31 177 ARG A C 1
ATOM 1452 O O . ARG A 1 177 ? 26.750 11.632 6.442 1.00 60.31 177 ARG A O 1
ATOM 1459 N N . LEU A 1 178 ? 25.222 11.741 4.793 1.00 54.00 178 LEU A N 1
ATOM 1460 C CA . LEU A 1 178 ? 26.002 12.577 3.883 1.00 54.00 178 LEU A CA 1
ATOM 1461 C C . LEU A 1 178 ? 25.692 14.069 4.049 1.00 54.00 178 LEU A C 1
ATOM 1463 O O . LEU A 1 178 ? 26.354 14.890 3.416 1.00 54.00 178 LEU A O 1
ATOM 1467 N N . SER A 1 179 ? 24.713 14.425 4.887 1.00 59.75 179 SER A N 1
ATOM 1468 C CA . SER A 1 179 ? 24.191 15.791 5.022 1.00 59.75 179 SER A CA 1
ATOM 1469 C C . SER A 1 179 ? 23.766 16.396 3.676 1.00 59.75 179 SER A C 1
ATOM 1471 O O . SER A 1 179 ? 23.969 17.584 3.421 1.00 59.75 179 SER A O 1
ATOM 1473 N N . VAL A 1 180 ? 23.197 15.570 2.795 1.00 51.59 180 VAL A N 1
ATOM 1474 C CA . VAL A 1 180 ? 22.691 15.966 1.471 1.00 51.59 180 VAL A CA 1
ATOM 1475 C C . VAL A 1 180 ? 21.165 15.956 1.518 1.00 51.59 180 VAL A C 1
ATOM 1477 O O . VAL A 1 180 ? 20.614 15.009 2.073 1.00 51.59 180 VAL A O 1
ATOM 1480 N N . PRO A 1 181 ? 20.455 16.941 0.936 1.00 62.31 181 PRO A N 1
ATOM 1481 C CA . PRO A 1 181 ? 18.993 16.936 0.916 1.00 62.31 181 PRO A CA 1
ATOM 1482 C C . PRO A 1 181 ? 18.421 15.656 0.293 1.00 62.31 181 PRO A C 1
ATOM 1484 O O . PRO A 1 181 ? 18.835 15.258 -0.797 1.00 62.31 181 PRO A O 1
ATOM 1487 N N . PHE A 1 182 ? 17.449 15.034 0.966 1.00 65.31 182 PHE A N 1
ATOM 1488 C CA . PHE A 1 182 ? 16.856 13.759 0.546 1.00 65.31 182 PHE A CA 1
ATOM 1489 C C . PHE A 1 182 ? 16.292 13.812 -0.872 1.00 65.31 182 PHE A C 1
ATOM 1491 O O . PHE A 1 182 ? 16.588 12.927 -1.667 1.00 65.31 182 PHE A O 1
ATOM 1498 N N . ALA A 1 183 ? 15.568 14.882 -1.208 1.00 64.38 183 ALA A N 1
ATOM 1499 C CA . ALA A 1 183 ? 15.009 15.070 -2.542 1.00 64.38 183 ALA A CA 1
ATOM 1500 C C . ALA A 1 183 ? 16.084 15.074 -3.634 1.00 64.38 183 ALA A C 1
ATOM 1502 O O . ALA A 1 183 ? 15.958 14.380 -4.636 1.00 64.38 183 ALA A O 1
ATOM 1503 N N . HIS A 1 184 ? 17.195 15.772 -3.385 1.00 64.19 184 HIS A N 1
ATOM 1504 C CA . HIS A 1 184 ? 18.309 15.816 -4.324 1.00 64.19 184 HIS A CA 1
ATOM 1505 C C . HIS A 1 184 ? 18.956 14.440 -4.508 1.00 64.19 184 HIS A C 1
ATOM 1507 O O . HIS A 1 184 ? 19.281 14.046 -5.623 1.00 64.19 184 HIS A O 1
ATOM 1513 N N . LEU A 1 185 ? 19.151 13.695 -3.417 1.00 70.31 185 LEU A N 1
ATOM 1514 C CA . LEU A 1 185 ? 19.741 12.362 -3.491 1.00 70.31 185 LEU A CA 1
ATOM 1515 C C . LEU A 1 185 ? 18.806 11.366 -4.192 1.00 70.31 185 LEU A C 1
ATOM 1517 O O . LEU A 1 185 ? 19.270 10.544 -4.978 1.00 70.31 185 LEU A O 1
ATOM 1521 N N . LEU A 1 186 ? 17.501 11.471 -3.942 1.00 77.50 186 LEU A N 1
ATOM 1522 C CA . LEU A 1 186 ? 16.476 10.654 -4.576 1.00 77.50 186 LEU A CA 1
ATOM 1523 C C . LEU A 1 186 ? 16.418 10.888 -6.092 1.00 77.50 186 LEU A C 1
ATOM 1525 O O . LEU A 1 186 ? 16.458 9.916 -6.842 1.00 77.50 186 LEU A O 1
ATOM 1529 N N . GLU A 1 187 ? 16.377 12.148 -6.539 1.00 76.00 187 GLU A N 1
ATOM 1530 C CA . GLU A 1 187 ? 16.417 12.492 -7.968 1.00 76.00 187 GLU A CA 1
ATOM 1531 C C . GLU A 1 187 ? 17.663 11.910 -8.640 1.00 76.00 187 GLU A C 1
ATOM 1533 O O . GLU A 1 187 ? 17.562 11.294 -9.693 1.00 76.00 187 GLU A O 1
ATOM 1538 N N . ARG A 1 188 ? 18.835 11.991 -7.997 1.00 76.50 188 ARG A N 1
ATOM 1539 C CA . ARG A 1 188 ? 20.065 11.387 -8.536 1.00 76.50 188 ARG A CA 1
ATOM 1540 C C . ARG A 1 188 ? 20.009 9.867 -8.624 1.00 76.50 188 ARG A C 1
ATOM 1542 O O . ARG A 1 188 ? 20.533 9.297 -9.579 1.00 76.50 188 ARG A O 1
ATOM 1549 N N . CYS A 1 189 ? 19.396 9.202 -7.649 1.00 80.94 189 CYS A N 1
ATOM 1550 C CA . CYS A 1 189 ? 19.176 7.760 -7.711 1.00 80.94 189 CYS A CA 1
ATOM 1551 C C . CYS A 1 189 ? 18.183 7.382 -8.818 1.00 80.94 189 CYS A C 1
ATOM 1553 O O . CYS A 1 189 ? 18.355 6.339 -9.446 1.00 80.94 189 CYS A O 1
ATOM 1555 N N . PHE A 1 190 ? 17.172 8.217 -9.065 1.00 81.56 190 PHE A N 1
ATOM 1556 C CA . PHE A 1 190 ? 16.212 8.028 -10.148 1.00 81.56 190 PHE A CA 1
ATOM 1557 C C . PHE A 1 190 ? 16.851 8.238 -11.521 1.00 81.56 190 PHE A C 1
ATOM 1559 O O . PHE A 1 190 ? 16.739 7.352 -12.361 1.00 81.56 190 PHE A O 1
ATOM 1566 N N . ASP A 1 191 ? 17.604 9.325 -11.711 1.00 78.12 191 ASP A N 1
ATOM 1567 C CA . ASP A 1 191 ? 18.395 9.578 -12.921 1.00 78.12 191 ASP A CA 1
ATOM 1568 C C . ASP A 1 191 ? 19.304 8.380 -13.222 1.00 78.12 191 ASP A C 1
ATOM 1570 O O . ASP A 1 191 ? 19.280 7.843 -14.320 1.00 78.12 191 ASP A O 1
ATOM 1574 N N . MET A 1 192 ? 20.036 7.876 -12.220 1.00 78.94 192 MET A N 1
ATOM 1575 C CA . MET A 1 192 ? 20.877 6.684 -12.384 1.00 78.94 192 MET A CA 1
ATOM 1576 C C . MET A 1 192 ? 20.086 5.426 -12.766 1.00 78.94 192 MET A C 1
ATOM 1578 O O . MET A 1 192 ? 20.597 4.578 -13.496 1.00 78.94 192 MET A O 1
ATOM 1582 N N . MET A 1 193 ? 18.870 5.262 -12.242 1.00 76.06 193 MET A N 1
ATOM 1583 C CA . MET A 1 193 ? 18.001 4.133 -12.571 1.00 76.06 193 MET A CA 1
ATOM 1584 C C . MET A 1 193 ? 17.466 4.249 -14.003 1.00 76.06 193 MET A C 1
ATOM 1586 O O . MET A 1 193 ? 17.472 3.256 -14.730 1.00 76.06 193 MET A O 1
ATOM 1590 N N . ILE A 1 194 ? 17.063 5.452 -14.424 1.00 72.56 194 ILE A N 1
ATOM 1591 C CA . ILE A 1 194 ? 16.693 5.747 -15.808 1.00 72.56 194 ILE A CA 1
ATOM 1592 C C . ILE A 1 194 ? 17.883 5.506 -16.722 1.00 72.56 194 ILE A C 1
ATOM 1594 O O . ILE A 1 194 ? 17.727 4.758 -17.672 1.00 72.56 194 ILE A O 1
ATOM 1598 N N . ASP A 1 195 ? 19.058 6.054 -16.425 1.00 71.31 195 ASP A N 1
ATOM 1599 C CA . ASP A 1 195 ? 20.264 5.888 -17.238 1.00 71.31 195 ASP A CA 1
ATOM 1600 C C . ASP A 1 195 ? 20.637 4.410 -17.372 1.00 71.31 195 ASP A C 1
ATOM 1602 O O . ASP A 1 195 ? 21.010 3.957 -18.447 1.00 71.31 195 ASP A O 1
ATOM 1606 N N . TYR A 1 196 ? 20.498 3.620 -16.304 1.00 67.81 196 TYR A N 1
ATOM 1607 C CA . TYR A 1 196 ? 20.725 2.178 -16.361 1.00 67.81 196 TYR A CA 1
ATOM 1608 C C . TYR A 1 196 ? 19.697 1.457 -17.246 1.00 67.81 196 TYR A C 1
ATOM 1610 O O . TYR A 1 196 ? 20.057 0.564 -18.015 1.00 67.81 196 TYR A O 1
ATOM 1618 N N . ASN A 1 197 ? 18.423 1.844 -17.159 1.00 60.72 197 ASN A N 1
ATOM 1619 C CA . ASN A 1 197 ? 17.350 1.257 -17.959 1.00 60.72 197 ASN A CA 1
ATOM 1620 C C . ASN A 1 197 ? 17.401 1.709 -19.426 1.00 60.72 197 ASN A C 1
ATOM 1622 O O . ASN A 1 197 ? 17.229 0.873 -20.305 1.00 60.72 197 ASN A O 1
ATOM 1626 N N . GLN A 1 198 ? 17.714 2.976 -19.698 1.00 58.44 198 GLN A N 1
ATOM 1627 C CA . GLN A 1 198 ? 17.976 3.517 -21.031 1.00 58.44 198 GLN A CA 1
ATOM 1628 C C . GLN A 1 198 ? 19.217 2.877 -21.626 1.00 58.44 198 GLN A C 1
ATOM 1630 O O . GLN A 1 198 ? 19.157 2.406 -22.744 1.00 58.44 198 GLN A O 1
ATOM 1635 N N . TYR A 1 199 ? 20.304 2.730 -20.867 1.00 57.06 199 TYR A N 1
ATOM 1636 C CA . TYR A 1 199 ? 21.467 1.976 -21.325 1.00 57.06 199 TYR A CA 1
ATOM 1637 C C . TYR A 1 199 ? 21.108 0.518 -21.625 1.00 57.06 199 TYR A C 1
ATOM 1639 O O . TYR A 1 199 ? 21.636 -0.052 -22.568 1.00 57.06 199 TYR A O 1
ATOM 1647 N N . SER A 1 200 ? 20.198 -0.100 -20.865 1.00 56.72 200 SER A N 1
ATOM 1648 C CA . SER A 1 200 ? 19.700 -1.446 -21.161 1.00 56.72 200 SER A CA 1
ATOM 1649 C C . SER A 1 200 ? 18.809 -1.491 -22.411 1.00 56.72 200 SER A C 1
ATOM 1651 O O . SER A 1 200 ? 18.903 -2.453 -23.169 1.00 56.72 200 SER A O 1
ATOM 1653 N N . GLU A 1 201 ? 17.940 -0.505 -22.636 1.00 54.59 201 GLU A N 1
ATOM 1654 C CA . GLU A 1 201 ? 17.083 -0.412 -23.828 1.00 54.59 201 GLU A CA 1
ATOM 1655 C C . GLU A 1 201 ? 17.879 -0.033 -25.082 1.00 54.59 201 GLU A C 1
ATOM 1657 O O . GLU A 1 201 ? 17.720 -0.689 -26.108 1.00 54.59 201 GLU A O 1
ATOM 1662 N N . ASP A 1 202 ? 18.789 0.933 -24.994 1.00 56.62 202 ASP A N 1
ATOM 1663 C CA . ASP A 1 202 ? 19.723 1.323 -26.051 1.00 56.62 202 ASP A CA 1
ATOM 1664 C C . ASP A 1 202 ? 20.675 0.171 -26.364 1.00 56.62 202 ASP A C 1
ATOM 1666 O O . ASP A 1 202 ? 20.840 -0.175 -27.524 1.00 56.62 202 ASP A O 1
ATOM 1670 N N . TYR A 1 203 ? 21.214 -0.532 -25.363 1.00 57.25 203 TYR A N 1
ATOM 1671 C CA . TYR A 1 203 ? 22.023 -1.734 -25.592 1.00 57.25 203 TYR A CA 1
ATOM 1672 C C . TYR A 1 203 ? 21.232 -2.839 -26.300 1.00 57.25 203 TYR A C 1
ATOM 1674 O O . TYR A 1 203 ? 21.776 -3.553 -27.145 1.00 57.25 203 TYR A O 1
ATOM 1682 N N . MET A 1 204 ? 19.950 -3.012 -25.964 1.00 62.94 204 MET A N 1
ATOM 1683 C CA . MET A 1 204 ? 19.087 -3.964 -26.664 1.00 62.94 204 MET A CA 1
ATOM 1684 C C . MET A 1 204 ? 18.746 -3.490 -28.080 1.00 62.94 204 MET A C 1
ATOM 1686 O O . MET A 1 204 ? 18.705 -4.323 -28.982 1.00 62.94 204 MET A O 1
ATOM 1690 N N . THR A 1 205 ? 18.570 -2.186 -28.291 1.00 70.94 205 THR A N 1
ATOM 1691 C CA . THR A 1 205 ? 18.308 -1.573 -29.600 1.00 70.94 205 THR A CA 1
ATOM 1692 C C . THR A 1 205 ? 19.540 -1.666 -30.499 1.00 70.94 205 THR A C 1
ATOM 1694 O O . THR A 1 205 ? 19.459 -2.274 -31.556 1.00 70.94 205 THR A O 1
ATOM 1697 N N . GLU A 1 206 ? 20.715 -1.233 -30.038 1.00 73.12 206 GLU A N 1
ATOM 1698 C CA . GLU A 1 206 ? 22.000 -1.361 -30.741 1.00 73.12 206 GLU A CA 1
ATOM 1699 C C . GLU A 1 206 ? 22.318 -2.817 -31.100 1.00 73.12 206 GLU A C 1
ATOM 1701 O O . GLU A 1 206 ? 22.822 -3.111 -32.185 1.00 73.12 206 GLU A O 1
ATOM 1706 N N . LYS A 1 207 ? 22.013 -3.758 -30.198 1.00 78.94 207 LYS A N 1
ATOM 1707 C CA . LYS A 1 207 ? 22.188 -5.189 -30.458 1.00 78.94 207 LYS A CA 1
ATOM 1708 C C . LYS A 1 207 ? 21.232 -5.689 -31.543 1.00 78.94 207 LYS A C 1
ATOM 1710 O O . LYS A 1 207 ? 21.649 -6.505 -32.365 1.00 78.94 207 LYS A O 1
ATOM 1715 N N . LEU A 1 208 ? 19.973 -5.250 -31.537 1.00 79.69 208 LEU A N 1
ATOM 1716 C CA . LEU A 1 208 ? 18.981 -5.622 -32.549 1.00 79.69 208 LEU A CA 1
ATOM 1717 C C . LEU A 1 208 ? 19.310 -5.000 -33.912 1.00 79.69 208 LEU A C 1
ATOM 1719 O O . LEU A 1 208 ? 19.304 -5.728 -34.902 1.00 79.69 208 LEU A O 1
ATOM 1723 N N . ASP A 1 209 ? 19.697 -3.727 -33.947 1.00 79.94 209 ASP A N 1
ATOM 1724 C CA . ASP A 1 209 ? 20.133 -3.020 -35.156 1.00 79.94 209 ASP A CA 1
ATOM 1725 C C . ASP A 1 209 ? 21.379 -3.688 -35.754 1.00 79.94 209 ASP A C 1
ATOM 1727 O O . ASP A 1 209 ? 21.424 -3.995 -36.945 1.00 79.94 209 ASP A O 1
ATOM 1731 N N . PHE A 1 210 ? 22.366 -4.034 -34.918 1.00 84.19 210 PHE A N 1
ATOM 1732 C CA . PHE A 1 210 ? 23.528 -4.813 -35.351 1.00 84.19 210 PHE A CA 1
ATOM 1733 C C . PHE A 1 210 ? 23.125 -6.176 -35.929 1.00 84.19 210 PHE A C 1
ATOM 1735 O O . PHE A 1 210 ? 23.662 -6.609 -36.952 1.00 84.19 210 PHE A O 1
ATOM 1742 N N . MET A 1 211 ? 22.202 -6.885 -35.269 1.00 84.75 211 MET A N 1
ATOM 1743 C CA . MET A 1 211 ? 21.705 -8.169 -35.760 1.00 84.75 211 MET A CA 1
ATOM 1744 C C . MET A 1 211 ? 21.013 -8.007 -37.117 1.00 84.75 211 MET A C 1
ATOM 1746 O O . MET A 1 211 ? 21.250 -8.829 -37.998 1.00 84.75 211 MET A O 1
ATOM 1750 N N . GLU A 1 212 ? 20.237 -6.946 -37.327 1.00 81.44 212 GLU A N 1
ATOM 1751 C CA . GLU A 1 212 ? 19.596 -6.647 -38.609 1.00 81.44 212 GLU A CA 1
ATOM 1752 C C . GLU A 1 212 ? 20.623 -6.318 -39.707 1.00 81.44 212 GLU A C 1
ATOM 1754 O O . GLU A 1 212 ? 20.608 -6.949 -40.767 1.00 81.44 212 GLU A O 1
ATOM 1759 N N . GLU A 1 213 ? 21.579 -5.421 -39.445 1.00 80.69 213 GLU A N 1
ATOM 1760 C CA . GLU A 1 213 ? 22.636 -5.041 -40.396 1.00 80.69 213 GLU A CA 1
ATOM 1761 C C . GLU A 1 213 ? 23.539 -6.222 -40.784 1.00 80.69 213 GLU A C 1
ATOM 1763 O O . GLU A 1 213 ? 23.920 -6.395 -41.947 1.00 80.69 213 GLU A O 1
ATOM 1768 N N . ALA A 1 214 ? 23.878 -7.071 -39.813 1.00 79.12 214 ALA A N 1
ATOM 1769 C CA . ALA A 1 214 ? 24.642 -8.292 -40.043 1.00 79.12 214 ALA A CA 1
ATOM 1770 C C . ALA A 1 214 ? 23.791 -9.423 -40.659 1.00 79.12 214 ALA A C 1
ATOM 1772 O O . ALA A 1 214 ? 24.332 -10.466 -41.053 1.00 79.12 214 ALA A O 1
ATOM 1773 N N . GLY A 1 215 ? 22.472 -9.225 -40.754 1.00 80.94 215 GLY A N 1
ATOM 1774 C CA . GLY A 1 215 ? 21.492 -10.181 -41.251 1.00 80.94 215 GLY A CA 1
ATOM 1775 C C . GLY A 1 215 ? 21.366 -11.431 -40.382 1.00 80.94 215 GLY A C 1
ATOM 1776 O O . GLY A 1 215 ? 21.157 -12.507 -40.935 1.00 80.94 215 GLY A O 1
ATOM 1777 N N . ILE A 1 216 ? 21.594 -11.328 -39.071 1.00 86.62 216 ILE A N 1
ATOM 1778 C CA . ILE A 1 216 ? 21.503 -12.391 -38.059 1.00 86.62 216 ILE A CA 1
ATOM 1779 C C . ILE A 1 216 ? 20.039 -12.558 -37.648 1.00 86.62 216 ILE A C 1
ATOM 1781 O O . ILE A 1 216 ? 19.436 -11.666 -37.061 1.00 86.62 216 ILE A O 1
ATOM 1785 N N . GLU A 1 217 ? 19.472 -13.732 -37.919 1.00 81.06 217 GLU A N 1
ATOM 1786 C CA . GLU A 1 217 ? 18.022 -13.947 -37.798 1.00 81.06 217 GLU A CA 1
ATOM 1787 C C . GLU A 1 217 ? 17.586 -14.337 -36.376 1.00 81.06 217 GLU A C 1
ATOM 1789 O O . GLU A 1 217 ? 16.397 -14.326 -36.059 1.00 81.06 217 GLU A O 1
ATOM 1794 N N . SER A 1 218 ? 18.525 -14.724 -35.503 1.00 87.00 218 SER A N 1
ATOM 1795 C CA . SER A 1 218 ? 18.200 -15.162 -34.142 1.00 87.00 218 SER A CA 1
ATOM 1796 C C . SER A 1 218 ? 19.317 -14.911 -33.130 1.00 87.00 218 SER A C 1
ATOM 1798 O O . SER A 1 218 ? 20.506 -14.992 -33.443 1.00 87.00 218 SER A O 1
ATOM 1800 N N . GLU A 1 219 ? 18.941 -14.700 -31.865 1.00 84.69 219 GLU A N 1
ATOM 1801 C CA . GLU A 1 219 ? 19.915 -14.596 -30.769 1.00 84.69 219 GLU A CA 1
ATOM 1802 C C . GLU A 1 219 ? 20.732 -15.880 -30.562 1.00 84.69 219 GLU A C 1
ATOM 1804 O O . GLU A 1 219 ? 21.848 -15.829 -30.046 1.00 84.69 219 GLU A O 1
ATOM 1809 N N . ASP A 1 220 ? 20.185 -17.038 -30.934 1.00 89.31 220 ASP A N 1
ATOM 1810 C CA . ASP A 1 220 ? 20.894 -18.315 -30.849 1.00 89.31 220 ASP A CA 1
ATOM 1811 C C . ASP A 1 220 ? 22.044 -18.383 -31.869 1.00 89.31 220 ASP A C 1
ATOM 1813 O O . ASP A 1 220 ? 23.146 -18.818 -31.532 1.00 89.31 220 ASP A O 1
ATOM 1817 N N . GLU A 1 221 ? 21.831 -17.871 -33.091 1.00 88.94 221 GLU A N 1
ATOM 1818 C CA . GLU A 1 221 ? 22.898 -17.691 -34.086 1.00 88.94 221 GLU A CA 1
ATOM 1819 C C . GLU A 1 221 ? 23.966 -16.714 -33.572 1.00 88.94 221 GLU A C 1
ATOM 1821 O O . GLU A 1 221 ? 25.157 -17.025 -33.637 1.00 88.94 221 GLU A O 1
ATOM 1826 N N . LEU A 1 222 ? 23.559 -15.587 -32.975 1.00 88.50 222 LEU A N 1
ATOM 1827 C CA . LEU A 1 222 ? 24.490 -14.620 -32.387 1.00 88.50 222 LEU A CA 1
ATOM 1828 C C . LEU A 1 222 ? 25.353 -15.251 -31.283 1.00 88.50 222 LEU A C 1
ATOM 1830 O O . LEU A 1 222 ? 26.571 -15.091 -31.278 1.00 88.50 222 LEU A O 1
ATOM 1834 N N . LYS A 1 223 ? 24.745 -16.011 -30.364 1.00 89.69 223 LYS A N 1
ATOM 1835 C CA . LYS A 1 223 ? 25.474 -16.707 -29.289 1.00 89.69 223 LYS A CA 1
ATOM 1836 C C . LYS A 1 223 ? 26.473 -17.720 -29.844 1.00 89.69 223 LYS A C 1
ATOM 1838 O O . LYS A 1 223 ? 27.595 -17.796 -29.346 1.00 89.69 223 LYS A O 1
ATOM 1843 N N . LYS A 1 224 ? 26.097 -18.465 -30.887 1.00 89.69 224 LYS A N 1
ATOM 1844 C CA . LYS A 1 224 ? 26.993 -19.408 -31.576 1.00 89.69 224 LYS A CA 1
ATOM 1845 C C . LYS A 1 224 ? 28.178 -18.700 -32.228 1.00 89.69 224 LYS A C 1
ATOM 1847 O O . LYS A 1 224 ? 29.298 -19.187 -32.102 1.00 89.69 224 LYS A O 1
ATOM 1852 N N . LEU A 1 225 ? 27.949 -17.556 -32.874 1.00 89.06 225 LEU A N 1
ATOM 1853 C CA . LEU A 1 225 ? 28.997 -16.724 -33.476 1.00 89.06 225 LEU A CA 1
ATOM 1854 C C . LEU A 1 225 ? 29.964 -16.173 -32.420 1.00 89.06 225 LEU A C 1
ATOM 1856 O O . LEU A 1 225 ? 31.174 -16.343 -32.561 1.00 89.06 225 LEU A O 1
ATOM 1860 N N . CYS A 1 226 ? 29.442 -15.577 -31.345 1.00 88.56 226 CYS A N 1
ATOM 1861 C CA . CYS A 1 226 ? 30.242 -15.070 -30.227 1.00 88.56 226 CYS A CA 1
ATOM 1862 C C . CYS A 1 226 ? 31.092 -16.174 -29.587 1.00 88.56 226 CYS A C 1
ATOM 1864 O O . CYS A 1 226 ? 32.270 -15.971 -29.318 1.00 88.56 226 CYS A O 1
ATOM 1866 N N . HIS A 1 227 ? 30.514 -17.363 -29.390 1.00 90.25 227 HIS A N 1
ATOM 1867 C CA . HIS A 1 227 ? 31.241 -18.510 -28.853 1.00 90.25 227 HIS A CA 1
ATOM 1868 C C . HIS A 1 227 ? 32.311 -19.034 -29.822 1.00 90.25 227 HIS A C 1
ATOM 1870 O O . HIS A 1 227 ? 33.410 -19.367 -29.393 1.00 90.25 227 HIS A O 1
ATOM 1876 N N . HIS A 1 228 ? 32.017 -19.088 -31.125 1.00 87.75 228 HIS A N 1
ATOM 1877 C CA . HIS A 1 228 ? 32.964 -19.550 -32.142 1.00 87.75 228 HIS A CA 1
ATOM 1878 C C . HIS A 1 228 ? 34.200 -18.643 -32.250 1.00 87.75 228 HIS A C 1
ATOM 1880 O O . HIS A 1 228 ? 35.305 -19.145 -32.433 1.00 87.75 228 HIS A O 1
ATOM 1886 N N . TYR A 1 229 ? 34.017 -17.326 -32.121 1.00 85.44 229 TYR A N 1
ATOM 1887 C CA . TYR A 1 229 ? 35.098 -16.339 -32.206 1.00 85.44 229 TYR A CA 1
ATOM 1888 C C . TYR A 1 229 ? 35.663 -15.897 -30.846 1.00 85.44 229 TYR A C 1
ATOM 1890 O O . TYR A 1 229 ? 36.525 -15.020 -30.834 1.00 85.44 229 TYR A O 1
ATOM 1898 N N . ASP A 1 230 ? 35.188 -16.484 -29.741 1.00 87.75 230 ASP A N 1
ATOM 1899 C CA . ASP A 1 230 ? 35.504 -16.097 -28.355 1.00 87.75 230 ASP A CA 1
ATOM 1900 C C . ASP A 1 230 ? 35.458 -14.575 -28.138 1.00 87.75 230 ASP A C 1
ATOM 1902 O O . ASP A 1 230 ? 36.405 -13.943 -27.673 1.00 87.75 230 ASP A O 1
ATOM 1906 N N . CYS A 1 231 ? 34.357 -13.960 -28.569 1.00 81.88 231 CYS A N 1
ATOM 1907 C CA . CYS A 1 231 ? 34.208 -12.512 -28.569 1.00 81.88 231 CYS A CA 1
ATOM 1908 C C . CYS A 1 231 ? 32.830 -12.084 -28.069 1.00 81.88 231 CYS A C 1
ATOM 1910 O O . CYS A 1 231 ? 31.872 -12.863 -28.040 1.00 81.88 231 CYS A O 1
ATOM 1912 N N . LYS A 1 232 ? 32.710 -10.813 -27.689 1.00 85.44 232 LYS A N 1
ATOM 1913 C CA . LYS A 1 232 ? 31.400 -10.209 -27.423 1.00 85.44 232 LYS A CA 1
ATOM 1914 C C . LYS A 1 232 ? 30.712 -9.838 -28.739 1.00 85.44 232 LYS A C 1
ATOM 1916 O O . LYS A 1 232 ? 31.356 -9.740 -29.782 1.00 85.44 232 LYS A O 1
ATOM 1921 N N . TRP A 1 233 ? 29.392 -9.636 -28.707 1.00 83.31 233 TRP A N 1
ATOM 1922 C CA . TRP A 1 233 ? 28.618 -9.396 -29.934 1.00 83.31 233 TRP A CA 1
ATOM 1923 C C . TRP A 1 233 ? 29.058 -8.120 -30.663 1.00 83.31 233 TRP A C 1
ATOM 1925 O O . TRP A 1 233 ? 29.171 -8.136 -31.881 1.00 83.31 233 TRP A O 1
ATOM 1935 N N . TYR A 1 234 ? 29.423 -7.071 -29.925 1.00 82.06 234 TYR A N 1
ATOM 1936 C CA . TYR A 1 234 ? 29.912 -5.805 -30.480 1.00 82.06 234 TYR A CA 1
ATOM 1937 C C . TYR A 1 234 ? 31.336 -5.887 -31.075 1.00 82.06 234 TYR A C 1
ATOM 1939 O O . TYR A 1 234 ? 31.833 -4.922 -31.645 1.00 82.06 234 TYR A O 1
ATOM 1947 N N . GLU A 1 235 ? 32.021 -7.030 -30.949 1.00 82.06 235 GLU A N 1
ATOM 1948 C CA . GLU A 1 235 ? 33.351 -7.296 -31.531 1.00 82.06 235 GLU A CA 1
ATOM 1949 C C . GLU A 1 235 ? 33.269 -8.163 -32.808 1.00 82.06 235 GLU A C 1
ATOM 1951 O O . GLU A 1 235 ? 34.288 -8.480 -33.450 1.00 82.06 235 GLU A O 1
ATOM 1956 N N . LEU A 1 236 ? 32.056 -8.588 -33.181 1.00 84.06 236 LEU A N 1
ATOM 1957 C CA . LEU A 1 236 ? 31.786 -9.288 -34.430 1.00 84.06 236 LEU A CA 1
ATOM 1958 C C . LEU A 1 236 ? 31.759 -8.290 -35.588 1.00 84.06 236 LEU A C 1
ATOM 1960 O O . LEU A 1 236 ? 31.158 -7.226 -35.512 1.00 84.06 236 LEU A O 1
ATOM 1964 N N . SER A 1 237 ? 32.388 -8.661 -36.701 1.00 81.94 237 SER A N 1
ATOM 1965 C CA . SER A 1 237 ? 32.300 -7.906 -37.949 1.00 81.94 237 SER A CA 1
ATOM 1966 C C . SER A 1 237 ? 31.438 -8.655 -38.956 1.00 81.94 237 SER A C 1
ATOM 1968 O O . SER A 1 237 ? 31.407 -9.889 -38.954 1.00 81.94 237 SER A O 1
ATOM 1970 N N . PHE A 1 238 ? 30.810 -7.927 -39.883 1.00 79.69 238 PHE A N 1
ATOM 1971 C CA . PHE A 1 238 ? 30.069 -8.516 -41.005 1.00 79.69 238 PHE A CA 1
ATOM 1972 C C . PHE A 1 238 ? 30.875 -9.615 -41.724 1.00 79.69 238 PHE A C 1
ATOM 1974 O O . PHE A 1 238 ? 30.355 -10.686 -42.027 1.00 79.69 238 PHE A O 1
ATOM 1981 N N . GLY A 1 239 ? 32.180 -9.398 -41.928 1.00 78.94 239 GLY A N 1
ATOM 1982 C CA . GLY A 1 239 ? 33.069 -10.387 -42.543 1.00 78.94 239 GLY A CA 1
ATOM 1983 C C . GLY A 1 239 ? 33.153 -11.706 -41.766 1.00 78.94 239 GLY A C 1
ATOM 1984 O O . GLY A 1 239 ? 33.065 -12.770 -42.376 1.00 78.94 239 GLY A O 1
ATOM 1985 N N . LYS A 1 240 ? 33.255 -11.654 -40.429 1.00 84.25 240 LYS A N 1
ATOM 1986 C CA . LYS A 1 240 ? 33.254 -12.852 -39.568 1.00 84.25 240 LYS A CA 1
ATOM 1987 C C . LYS A 1 240 ? 31.926 -13.611 -39.671 1.00 84.25 240 LYS A C 1
ATOM 1989 O O . LYS A 1 240 ? 31.923 -14.829 -39.810 1.00 84.25 240 LYS A O 1
ATOM 1994 N N . VAL A 1 241 ? 30.800 -12.894 -39.688 1.00 84.69 241 VAL A N 1
ATOM 1995 C CA . VAL A 1 241 ? 29.462 -13.492 -39.851 1.00 84.69 241 VAL A CA 1
ATOM 1996 C C . VAL A 1 241 ? 29.351 -14.237 -41.188 1.00 84.69 241 VAL A C 1
ATOM 1998 O O . VAL A 1 241 ? 28.916 -15.390 -41.229 1.00 84.69 241 VAL A O 1
ATOM 2001 N N . GLN A 1 242 ? 29.809 -13.623 -42.283 1.00 83.75 242 GLN A N 1
ATOM 2002 C CA . GLN A 1 242 ? 29.796 -14.252 -43.608 1.00 83.75 242 GLN A CA 1
ATOM 2003 C C . GLN A 1 242 ? 30.723 -15.472 -43.684 1.00 83.75 242 GLN A C 1
ATOM 2005 O O . GLN A 1 242 ? 30.329 -16.508 -44.219 1.00 83.75 242 GLN A O 1
ATOM 2010 N N . MET A 1 243 ? 31.927 -15.392 -43.113 1.00 84.69 243 MET A N 1
ATOM 2011 C CA . MET A 1 243 ? 32.860 -16.524 -43.067 1.00 84.69 243 MET A CA 1
ATOM 2012 C C . MET A 1 243 ? 32.266 -17.726 -42.330 1.00 84.69 243 MET A C 1
ATOM 2014 O O . MET A 1 243 ? 32.289 -18.837 -42.865 1.00 84.69 243 MET A O 1
ATOM 2018 N N . TYR A 1 244 ? 31.664 -17.499 -41.160 1.00 85.62 244 TYR A N 1
ATOM 2019 C CA . TYR A 1 244 ? 30.989 -18.545 -40.396 1.00 85.62 244 TYR A CA 1
ATOM 2020 C C . TYR A 1 244 ? 29.858 -19.198 -41.199 1.00 85.62 244 TYR A C 1
ATOM 2022 O O . TYR A 1 244 ? 29.784 -20.424 -41.300 1.00 85.62 244 TYR A O 1
ATOM 2030 N N . ARG A 1 245 ? 29.010 -18.396 -41.859 1.00 84.75 245 ARG A N 1
ATOM 2031 C CA . ARG A 1 245 ? 27.926 -18.905 -42.715 1.00 84.75 245 ARG A CA 1
ATOM 2032 C C . ARG A 1 245 ? 28.446 -19.722 -43.884 1.00 84.75 245 ARG A C 1
ATOM 2034 O O . ARG A 1 245 ? 27.820 -20.718 -44.233 1.00 84.75 245 ARG A O 1
ATOM 2041 N N . LEU A 1 246 ? 29.571 -19.335 -44.478 1.00 84.50 246 LEU A N 1
ATOM 2042 C CA . LEU A 1 246 ? 30.237 -20.075 -45.551 1.00 84.50 246 LEU A CA 1
ATOM 2043 C C . LEU A 1 246 ? 30.969 -21.335 -45.052 1.00 84.50 246 LEU A C 1
ATOM 2045 O O . LEU A 1 246 ? 31.364 -22.164 -45.874 1.00 84.50 246 LEU A O 1
ATOM 2049 N N . GLY A 1 247 ? 31.092 -21.511 -43.732 1.00 84.12 247 GLY A N 1
ATOM 2050 C CA . GLY A 1 247 ? 31.800 -22.619 -43.097 1.00 84.12 247 GLY A CA 1
ATOM 2051 C C . GLY A 1 247 ? 33.316 -22.524 -43.256 1.00 84.12 247 GLY A C 1
ATOM 2052 O O . GLY A 1 247 ? 33.954 -23.562 -43.420 1.00 84.12 247 GLY A O 1
ATOM 2053 N N . ILE A 1 248 ? 33.854 -21.3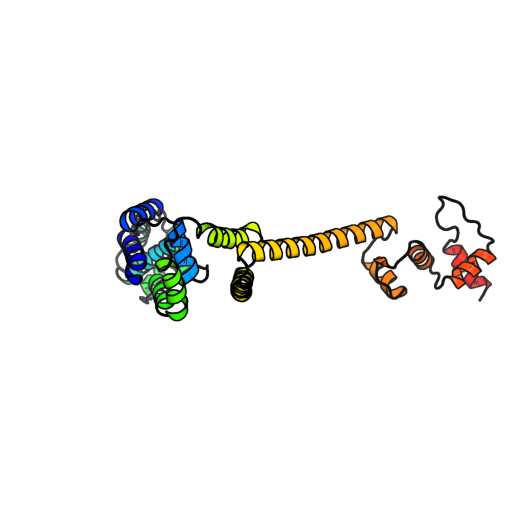01 -43.295 1.00 84.12 248 ILE A N 1
ATOM 2054 C CA . ILE A 1 248 ? 35.285 -21.001 -43.399 1.00 84.12 248 ILE A CA 1
ATOM 2055 C C . ILE A 1 248 ? 35.833 -20.759 -41.992 1.00 84.12 248 ILE A C 1
ATOM 2057 O O . ILE A 1 248 ? 35.339 -19.881 -41.284 1.00 84.12 248 ILE A O 1
ATOM 2061 N N . ASP A 1 249 ? 36.870 -21.503 -41.613 1.00 77.88 249 ASP A N 1
ATOM 2062 C CA . ASP A 1 249 ? 37.322 -21.581 -40.220 1.00 77.88 249 ASP A CA 1
ATOM 2063 C C . ASP A 1 249 ? 38.348 -20.489 -39.862 1.00 77.88 249 ASP A C 1
ATOM 2065 O O . ASP A 1 249 ? 38.539 -20.179 -38.688 1.00 77.88 249 ASP A O 1
ATOM 2069 N N . SER A 1 250 ? 39.017 -19.879 -40.854 1.00 82.38 250 SER A N 1
ATOM 2070 C CA . SER A 1 250 ? 39.992 -18.807 -40.604 1.00 82.38 250 SER A CA 1
ATOM 2071 C C . SER A 1 250 ? 40.171 -17.820 -41.775 1.00 82.38 250 SER A C 1
ATOM 2073 O O . SER A 1 250 ? 39.894 -18.159 -42.933 1.00 82.38 250 SER A O 1
ATOM 2075 N N . PRO A 1 251 ? 40.665 -16.589 -41.520 1.00 79.94 251 PRO A N 1
ATOM 2076 C CA . PRO A 1 251 ? 40.968 -15.608 -42.572 1.00 79.94 251 PRO A CA 1
ATOM 2077 C C . PRO A 1 251 ? 42.029 -16.088 -43.577 1.00 79.94 251 PRO A C 1
ATOM 2079 O O . PRO A 1 251 ? 42.019 -15.711 -44.754 1.00 79.94 251 PRO A O 1
ATOM 2082 N N . GLU A 1 252 ? 42.946 -16.949 -43.137 1.00 83.75 252 GLU A N 1
ATOM 2083 C CA . GLU A 1 252 ? 43.952 -17.564 -44.002 1.00 83.75 252 GLU A CA 1
ATOM 2084 C C . GLU A 1 252 ? 43.318 -18.570 -44.968 1.00 83.75 252 GLU A C 1
ATOM 2086 O O . GLU A 1 252 ? 43.699 -18.613 -46.140 1.00 83.75 252 GLU A O 1
ATOM 2091 N N . GLU A 1 253 ? 42.348 -19.372 -44.510 1.00 83.12 253 GLU A N 1
ATOM 2092 C CA . GLU A 1 253 ? 41.592 -20.280 -45.382 1.00 83.12 253 GLU A CA 1
ATOM 2093 C C . GLU A 1 253 ? 40.822 -19.491 -46.444 1.00 83.12 253 GLU A C 1
ATOM 2095 O O . GLU A 1 253 ? 40.906 -19.801 -47.634 1.00 83.12 253 GLU A O 1
ATOM 2100 N N . LEU A 1 254 ? 40.158 -18.414 -46.026 1.00 83.12 254 LEU A N 1
ATOM 2101 C CA . LEU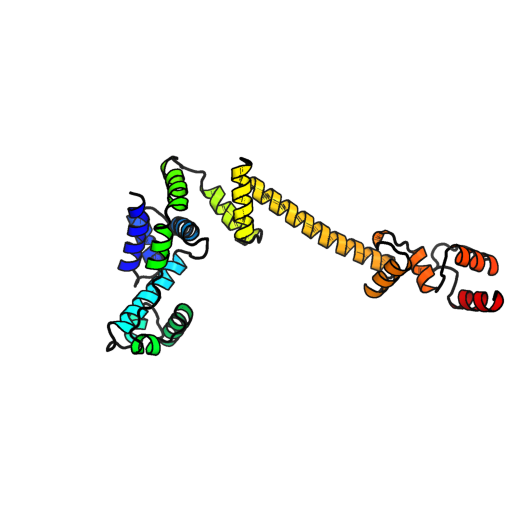 A 1 254 ? 39.475 -17.490 -46.919 1.00 83.12 254 LEU A CA 1
ATOM 2102 C C . LEU A 1 254 ? 40.412 -16.957 -48.017 1.00 83.12 254 LEU A C 1
ATOM 2104 O O . LEU A 1 254 ? 40.068 -17.004 -49.197 1.00 83.12 254 LEU A O 1
ATOM 2108 N N . THR A 1 255 ? 41.611 -16.500 -47.649 1.00 83.25 255 THR A N 1
ATOM 2109 C CA . THR A 1 255 ? 42.593 -15.953 -48.601 1.00 83.25 255 THR A CA 1
ATOM 2110 C C . THR A 1 255 ? 43.068 -17.014 -49.598 1.00 83.25 255 THR A C 1
ATOM 2112 O O . THR A 1 255 ? 43.236 -16.731 -50.786 1.00 83.25 255 THR A O 1
ATOM 2115 N N . LYS A 1 256 ? 43.245 -18.265 -49.154 1.00 85.38 256 LYS A N 1
ATOM 2116 C CA . LYS A 1 256 ? 43.601 -19.379 -50.045 1.00 85.38 256 LYS A CA 1
ATOM 2117 C C . LYS A 1 256 ? 42.498 -19.672 -51.062 1.00 85.38 256 LYS A C 1
ATOM 2119 O O . LYS A 1 256 ? 42.797 -19.804 -52.247 1.00 85.38 256 LYS A O 1
ATOM 2124 N N . ILE A 1 257 ? 41.240 -19.728 -50.619 1.00 84.50 257 ILE A N 1
ATOM 2125 C CA . ILE A 1 257 ? 40.079 -19.946 -51.498 1.00 84.50 257 ILE A CA 1
ATOM 2126 C C . ILE A 1 257 ? 39.943 -18.787 -52.491 1.00 84.50 257 ILE A C 1
ATOM 2128 O O . ILE A 1 257 ? 39.742 -19.011 -53.685 1.00 84.50 257 ILE A O 1
ATOM 2132 N N . TRP A 1 258 ? 40.114 -17.554 -52.014 1.00 83.81 258 TRP A N 1
ATOM 2133 C CA . TRP A 1 258 ? 40.056 -16.345 -52.832 1.00 83.81 258 TRP A CA 1
ATOM 2134 C C . TRP A 1 258 ? 41.071 -16.377 -53.978 1.00 83.81 258 TRP A C 1
ATOM 2136 O O . TRP A 1 258 ? 40.724 -16.129 -55.134 1.00 83.81 258 TRP A O 1
ATOM 2146 N N . ASN A 1 259 ? 42.316 -16.736 -53.662 1.00 85.69 259 ASN A N 1
ATOM 2147 C CA . ASN A 1 259 ? 43.388 -16.857 -54.645 1.00 85.69 259 ASN A CA 1
ATOM 2148 C C . ASN A 1 259 ? 43.157 -18.028 -55.607 1.00 85.69 259 ASN A C 1
ATOM 2150 O O . ASN A 1 259 ? 43.416 -17.890 -56.799 1.00 85.69 259 ASN A O 1
ATOM 2154 N N . TYR A 1 260 ? 42.637 -19.159 -55.116 1.00 86.88 260 TYR A N 1
ATOM 2155 C CA . TYR A 1 260 ? 42.362 -20.343 -55.935 1.00 86.88 260 TYR A CA 1
ATOM 2156 C C . TYR A 1 260 ? 41.357 -20.059 -57.060 1.00 86.88 260 TYR A C 1
ATOM 2158 O O . TYR A 1 260 ? 41.553 -20.505 -58.188 1.00 86.88 260 TYR A O 1
ATOM 2166 N N . TYR A 1 261 ? 40.307 -19.286 -56.770 1.00 85.50 261 TYR A N 1
ATOM 2167 C CA . TYR A 1 261 ? 39.276 -18.927 -57.750 1.00 85.50 261 TYR A CA 1
ATOM 2168 C C . TYR A 1 261 ? 39.505 -17.578 -58.442 1.00 85.50 261 TYR A C 1
ATOM 2170 O O . TYR A 1 261 ? 38.692 -17.183 -59.276 1.00 85.50 261 TYR A O 1
ATOM 2178 N N . ASN A 1 262 ? 40.604 -16.880 -58.131 1.00 83.94 262 ASN A N 1
ATOM 2179 C CA . ASN A 1 262 ? 40.914 -15.550 -58.662 1.00 83.94 262 ASN A CA 1
ATOM 2180 C C . ASN A 1 262 ? 39.746 -14.555 -58.487 1.00 83.94 262 ASN A C 1
ATOM 2182 O O . ASN A 1 262 ? 39.373 -13.828 -59.414 1.00 83.94 262 ASN A O 1
ATOM 2186 N N . CYS A 1 263 ? 39.133 -14.565 -57.300 1.00 80.88 263 CYS A N 1
ATOM 2187 C CA . CYS A 1 263 ? 37.978 -13.726 -56.999 1.00 80.88 263 CYS A CA 1
ATOM 2188 C C . CYS A 1 263 ? 38.339 -12.231 -57.087 1.00 80.88 263 CYS A C 1
ATOM 2190 O O . CYS A 1 263 ? 39.435 -11.807 -56.711 1.00 80.88 263 CYS A O 1
ATOM 2192 N N . LYS A 1 264 ? 37.395 -11.404 -57.549 1.00 75.94 264 LYS A N 1
ATOM 2193 C CA . LYS A 1 264 ? 37.514 -9.938 -57.569 1.00 75.94 264 LYS A CA 1
ATOM 2194 C C . LYS A 1 264 ? 36.402 -9.326 -56.730 1.00 75.94 264 LYS A C 1
ATOM 2196 O O . LYS A 1 264 ? 35.265 -9.781 -56.801 1.00 75.94 264 LYS A O 1
ATOM 2201 N N . TRP A 1 265 ? 36.732 -8.296 -55.952 1.00 64.69 265 TRP A N 1
ATOM 2202 C CA . TRP A 1 265 ? 35.729 -7.516 -55.229 1.00 64.69 265 TRP A CA 1
ATOM 2203 C C . TRP A 1 265 ? 34.881 -6.716 -56.217 1.00 64.69 265 TRP A C 1
ATOM 2205 O O . TRP A 1 265 ? 35.420 -5.994 -57.056 1.00 64.69 265 TRP A O 1
ATOM 2215 N N . ILE A 1 266 ? 33.562 -6.837 -56.094 1.00 60.44 266 ILE A N 1
ATOM 2216 C CA . ILE A 1 266 ? 32.581 -6.054 -56.844 1.00 60.44 266 ILE A CA 1
ATOM 2217 C C . ILE A 1 266 ? 31.796 -5.250 -55.808 1.00 60.44 266 ILE A C 1
ATOM 2219 O O . ILE A 1 266 ? 31.269 -5.818 -54.853 1.00 60.44 266 ILE A O 1
ATOM 2223 N N . MET A 1 267 ? 31.772 -3.922 -55.946 1.00 44.09 267 MET A N 1
ATOM 2224 C CA . MET A 1 267 ? 31.000 -3.076 -55.031 1.00 44.09 267 MET A CA 1
ATOM 2225 C C . MET A 1 267 ? 29.508 -3.404 -55.148 1.00 44.09 267 MET A C 1
ATOM 2227 O O . MET A 1 267 ? 28.958 -3.359 -56.245 1.00 44.09 267 MET A O 1
ATOM 2231 N N . GLY A 1 268 ? 28.867 -3.684 -54.012 1.00 49.56 268 GLY A N 1
ATOM 2232 C CA . GLY A 1 268 ? 27.420 -3.895 -53.919 1.00 49.56 268 GLY A CA 1
ATOM 2233 C C . GLY A 1 268 ? 26.938 -5.337 -54.102 1.00 49.56 268 GLY A C 1
ATOM 2234 O O . GLY A 1 268 ? 25.740 -5.566 -53.975 1.00 49.56 268 GLY A O 1
ATOM 2235 N N . GLU A 1 269 ? 27.823 -6.308 -54.354 1.00 54.34 269 GLU A N 1
ATOM 2236 C CA . GLU A 1 269 ? 27.439 -7.726 -54.401 1.00 54.34 269 GLU A CA 1
ATOM 2237 C C . GLU A 1 269 ? 27.782 -8.467 -53.097 1.00 54.34 269 GLU A C 1
ATOM 2239 O O . GLU A 1 269 ? 28.786 -8.147 -52.448 1.00 54.34 269 GLU A O 1
ATOM 2244 N N . PRO A 1 270 ? 26.970 -9.468 -52.693 1.00 55.22 270 PRO A N 1
ATOM 2245 C CA . PRO A 1 270 ? 27.311 -10.338 -51.578 1.00 55.22 270 PRO A CA 1
ATOM 2246 C C . PRO A 1 270 ? 28.645 -11.042 -51.848 1.00 55.22 270 PRO A C 1
ATOM 2248 O O . PRO A 1 270 ? 29.031 -11.279 -52.990 1.00 55.22 270 PRO A O 1
ATOM 2251 N N . TYR A 1 271 ? 29.347 -11.359 -50.764 1.00 65.56 271 TYR A N 1
ATOM 2252 C CA . TYR A 1 271 ? 30.671 -11.977 -50.738 1.00 65.56 271 TYR A CA 1
ATOM 2253 C C . TYR A 1 271 ? 30.906 -12.969 -51.910 1.00 65.56 271 TYR A C 1
ATOM 2255 O O . TYR A 1 271 ? 30.159 -13.940 -52.027 1.00 65.56 271 TYR A O 1
ATOM 2263 N N . PRO A 1 272 ? 31.937 -12.794 -52.767 1.00 69.94 272 PRO A N 1
ATOM 2264 C CA . PRO A 1 272 ? 32.054 -13.519 -54.046 1.00 69.94 272 PRO A CA 1
ATOM 2265 C C . PRO A 1 272 ? 32.417 -15.009 -53.906 1.00 69.94 272 PRO A C 1
ATOM 2267 O O . PRO A 1 272 ? 32.587 -15.712 -54.900 1.00 69.94 272 PRO A O 1
ATOM 2270 N N . ILE A 1 273 ? 32.565 -15.503 -52.675 1.00 78.25 273 ILE A N 1
ATOM 2271 C CA . ILE A 1 273 ? 32.853 -16.903 -52.362 1.00 78.25 273 ILE A CA 1
ATOM 2272 C C . ILE A 1 273 ? 31.565 -17.573 -51.889 1.00 78.25 273 ILE A C 1
ATOM 2274 O O . ILE A 1 273 ? 30.943 -17.133 -50.928 1.00 78.25 273 ILE A O 1
ATOM 2278 N N . THR A 1 274 ? 31.195 -18.683 -52.529 1.00 82.81 274 THR A N 1
ATOM 2279 C CA . THR A 1 274 ? 29.994 -19.461 -52.186 1.00 82.81 274 THR A CA 1
ATOM 2280 C C . THR A 1 274 ? 30.331 -20.713 -51.371 1.00 82.81 274 THR A C 1
ATOM 2282 O O . THR A 1 274 ? 31.433 -21.255 -51.473 1.00 82.81 274 THR A O 1
ATOM 2285 N N . LYS A 1 275 ? 29.356 -21.257 -50.622 1.00 82.50 275 LYS A N 1
ATOM 2286 C CA . LYS A 1 275 ? 29.501 -22.552 -49.914 1.00 82.50 275 LYS A CA 1
ATOM 2287 C C . LYS A 1 275 ? 29.997 -23.675 -50.833 1.00 82.50 275 LYS A C 1
ATOM 2289 O O . LYS A 1 275 ? 30.809 -24.499 -50.418 1.00 82.50 275 LYS A O 1
ATOM 2294 N N . GLN A 1 276 ? 29.534 -23.696 -52.084 1.00 82.94 276 GLN A N 1
ATOM 2295 C CA . GLN A 1 276 ? 29.944 -24.694 -53.071 1.00 82.94 276 GLN A CA 1
ATOM 2296 C C . GLN A 1 276 ? 31.435 -24.573 -53.407 1.00 82.94 276 GLN A C 1
ATOM 2298 O O . GLN A 1 276 ? 32.121 -25.588 -53.487 1.00 82.94 276 GLN A O 1
ATOM 2303 N N . MET A 1 277 ? 31.948 -23.346 -53.549 1.00 83.81 277 MET A N 1
ATOM 2304 C CA . MET A 1 277 ? 33.371 -23.089 -53.798 1.00 83.81 277 MET A CA 1
ATOM 2305 C C . MET A 1 277 ? 34.241 -23.529 -52.619 1.00 83.81 277 MET A C 1
ATOM 2307 O O . MET A 1 277 ? 35.290 -24.128 -52.845 1.00 83.81 277 MET A O 1
ATOM 2311 N N . VAL A 1 278 ? 33.789 -23.295 -51.379 1.00 84.06 278 VAL A N 1
ATOM 2312 C CA . VAL A 1 278 ? 34.473 -23.755 -50.155 1.00 84.06 278 VAL A CA 1
ATOM 2313 C C . VAL A 1 278 ? 34.546 -25.285 -50.120 1.00 84.06 278 VAL A C 1
ATOM 2315 O O . VAL A 1 278 ? 35.615 -25.857 -49.910 1.00 84.06 278 VAL A O 1
ATOM 2318 N N . GLN A 1 279 ? 33.425 -25.969 -50.374 1.00 85.69 279 GLN A N 1
ATOM 2319 C CA . GLN A 1 279 ? 33.377 -27.435 -50.396 1.00 85.69 279 GLN A CA 1
ATOM 2320 C C . GLN A 1 279 ? 34.210 -28.039 -51.535 1.00 85.69 279 GLN A C 1
ATOM 2322 O O . GLN A 1 279 ? 34.897 -29.036 -51.319 1.00 85.69 279 GLN A O 1
ATOM 2327 N N . ASP A 1 280 ? 34.155 -27.458 -52.736 1.00 87.69 280 ASP A N 1
ATOM 2328 C CA . ASP A 1 280 ? 34.937 -27.900 -53.895 1.00 87.69 280 ASP A CA 1
ATOM 2329 C C . ASP A 1 280 ? 36.441 -27.686 -53.674 1.00 87.69 280 ASP A C 1
ATOM 2331 O O . ASP A 1 280 ? 37.230 -28.600 -53.907 1.00 87.69 280 ASP A O 1
ATOM 2335 N N . TYR A 1 281 ? 36.834 -26.538 -53.112 1.00 86.88 281 TYR A N 1
ATOM 2336 C CA . TYR A 1 281 ? 38.217 -26.271 -52.717 1.00 86.88 281 TYR A CA 1
ATOM 2337 C C . TYR A 1 281 ? 38.710 -27.314 -51.707 1.00 86.88 281 TYR A C 1
ATOM 2339 O O . TYR A 1 281 ? 39.684 -28.011 -51.978 1.00 86.88 281 TYR A O 1
ATOM 2347 N N . ARG A 1 282 ? 37.978 -27.529 -50.602 1.00 84.81 282 ARG A N 1
ATOM 2348 C CA . ARG A 1 282 ? 38.330 -28.529 -49.574 1.00 84.81 282 ARG A CA 1
ATOM 2349 C C . ARG A 1 282 ? 38.434 -29.957 -50.123 1.00 84.81 282 ARG A C 1
ATOM 2351 O O . ARG A 1 282 ? 39.193 -30.746 -49.571 1.00 84.81 282 ARG A O 1
ATOM 2358 N N . LYS A 1 283 ? 37.683 -30.305 -51.176 1.00 86.00 283 LYS A N 1
ATOM 2359 C CA . LYS A 1 283 ? 37.778 -31.607 -51.864 1.00 86.00 283 LYS A CA 1
ATOM 2360 C C . LYS A 1 283 ? 38.995 -31.715 -52.782 1.00 86.00 283 LYS A C 1
ATOM 2362 O O . LYS A 1 283 ? 39.502 -32.814 -52.956 1.00 86.00 283 LYS A O 1
ATOM 2367 N N . LYS A 1 284 ? 39.424 -30.609 -53.393 1.00 83.12 284 LYS A N 1
ATOM 2368 C CA . LYS A 1 284 ? 40.530 -30.565 -54.363 1.00 83.12 284 LYS A CA 1
ATOM 2369 C C . LYS A 1 284 ? 41.894 -30.282 -53.731 1.00 83.12 284 LYS A C 1
ATOM 2371 O O . LYS A 1 284 ? 42.906 -30.526 -54.378 1.00 83.12 284 LYS A O 1
ATOM 2376 N N . THR A 1 285 ? 41.925 -29.750 -52.508 1.00 75.38 285 THR A N 1
ATOM 2377 C CA . THR A 1 285 ? 43.160 -29.412 -51.776 1.00 75.38 285 THR A CA 1
ATOM 2378 C C . THR A 1 285 ? 43.382 -30.232 -50.500 1.00 75.38 285 THR A C 1
ATOM 2380 O O . THR A 1 285 ? 44.308 -29.924 -49.751 1.00 75.38 285 THR A O 1
ATOM 2383 N N . LYS A 1 286 ? 42.532 -31.230 -50.228 1.00 58.59 286 LYS A N 1
ATOM 2384 C CA . LYS A 1 286 ? 42.838 -32.345 -49.316 1.00 58.59 286 LYS A CA 1
ATOM 2385 C C . LYS A 1 286 ? 43.535 -33.452 -50.090 1.00 58.59 286 LYS A C 1
ATOM 2387 O O . LYS A 1 286 ? 44.418 -34.089 -49.482 1.00 58.59 286 LYS A O 1
#